Protein AF-A0A538IQJ6-F1 (afdb_monomer_lite)

Radius of gyration: 42.96 Å; chains: 1; bounding box: 82×93×105 Å

Secondary structure (DSSP, 8-state):
----------------------------------S-SSHHHHHHHHHHHHHHHHHHHHHHHHHHT--------THHHHHHHHHHIIIIIHHHT-----HHHHHHHHHHHHHTTSS-HHHHHHHHHHHHHHHHHHHHHHHHHHHHHHHHHHHHHHHHHHHHHHHHHHHHHHHHHHHHHHHHHHHHHHHHHHHHHHHHT-S-SSSSTTGGG--HHHHHHHHTT--HHHHHHHHHHHHHTT--HHHHHHHHHHH-

Structure (mmCIF, N/CA/C/O backbone):
data_AF-A0A538IQJ6-F1
#
_entry.id   AF-A0A538IQJ6-F1
#
loop_
_atom_site.group_PDB
_atom_site.id
_atom_site.type_symbol
_atom_site.label_atom_id
_atom_site.label_alt_id
_atom_site.label_comp_id
_atom_site.label_asym_id
_atom_site.label_entity_id
_atom_site.label_seq_id
_atom_site.pdbx_PDB_ins_code
_atom_site.Cartn_x
_atom_site.Cartn_y
_atom_site.Cartn_z
_atom_site.occupancy
_atom_site.B_iso_or_equiv
_atom_site.auth_seq_id
_atom_site.auth_comp_id
_atom_site.auth_asym_id
_atom_site.auth_atom_id
_atom_site.pdbx_PDB_model_num
ATOM 1 N N . MET A 1 1 ? 24.917 73.965 -16.458 1.00 48.19 1 MET A N 1
ATOM 2 C CA . MET A 1 1 ? 23.487 73.640 -16.272 1.00 48.19 1 MET A CA 1
ATOM 3 C C . MET A 1 1 ? 23.127 73.977 -14.842 1.00 48.19 1 MET A C 1
ATOM 5 O O . MET A 1 1 ? 23.865 73.592 -13.946 1.00 48.19 1 MET A O 1
ATOM 9 N N . ALA A 1 2 ? 22.101 74.807 -14.685 1.00 40.78 2 ALA A N 1
ATOM 10 C CA . ALA A 1 2 ? 21.731 75.479 -13.451 1.00 40.78 2 ALA A CA 1
ATOM 11 C C . ALA A 1 2 ? 20.868 74.611 -12.522 1.00 40.78 2 ALA A C 1
ATOM 13 O O . ALA A 1 2 ? 20.172 73.693 -12.948 1.00 40.78 2 ALA A O 1
ATOM 14 N N . GLU A 1 3 ? 20.958 74.980 -11.254 1.00 41.84 3 GLU A N 1
ATOM 15 C CA . GLU A 1 3 ? 20.241 74.555 -10.058 1.00 41.84 3 GLU A CA 1
ATOM 16 C C . GLU A 1 3 ? 18.751 74.962 -10.075 1.00 41.84 3 GLU A C 1
ATOM 18 O O . GLU A 1 3 ? 18.420 76.009 -10.626 1.00 41.84 3 GLU A O 1
ATOM 23 N N . THR A 1 4 ? 17.865 74.152 -9.469 1.00 47.03 4 THR A N 1
ATOM 24 C CA . THR A 1 4 ? 16.605 74.491 -8.735 1.00 47.03 4 THR A CA 1
ATOM 25 C C . THR A 1 4 ? 15.794 73.189 -8.541 1.00 47.03 4 THR A C 1
ATOM 27 O O . THR A 1 4 ? 15.526 72.492 -9.508 1.00 47.03 4 THR A O 1
ATOM 30 N N . SER A 1 5 ? 15.577 72.636 -7.339 1.00 48.31 5 SER A N 1
ATOM 31 C CA . SER A 1 5 ? 14.827 73.069 -6.138 1.00 48.31 5 SER A CA 1
ATOM 32 C C . SER A 1 5 ? 13.375 72.546 -6.080 1.00 48.31 5 SER A C 1
ATOM 34 O O . SER A 1 5 ? 12.731 72.357 -7.108 1.00 48.31 5 SER A O 1
ATOM 36 N N . ARG A 1 6 ? 12.878 72.410 -4.831 1.00 47.59 6 ARG A N 1
ATOM 37 C CA . ARG A 1 6 ? 11.531 72.020 -4.323 1.00 47.59 6 ARG A CA 1
ATOM 38 C C . ARG A 1 6 ? 11.405 70.531 -3.966 1.00 47.59 6 ARG A C 1
ATOM 40 O O . ARG A 1 6 ? 11.696 69.679 -4.785 1.00 47.59 6 ARG A O 1
ATOM 47 N N . GLY A 1 7 ? 10.963 70.106 -2.781 1.00 38.28 7 GLY A N 1
ATOM 48 C CA . GLY A 1 7 ? 10.364 70.729 -1.586 1.00 38.28 7 GLY A CA 1
ATOM 49 C C . GLY A 1 7 ? 9.639 69.583 -0.843 1.00 38.28 7 GLY A C 1
ATOM 50 O O . GLY A 1 7 ? 8.958 68.800 -1.488 1.00 38.28 7 GLY A O 1
ATOM 51 N N . SER A 1 8 ? 10.010 69.233 0.392 1.00 40.94 8 SER A N 1
ATOM 52 C CA . SER A 1 8 ? 9.485 69.721 1.684 1.00 40.94 8 SER A CA 1
ATOM 53 C C . SER A 1 8 ? 8.030 69.342 2.014 1.00 40.94 8 SER A C 1
ATOM 55 O O . SER A 1 8 ? 7.114 69.800 1.340 1.00 40.94 8 SER A O 1
ATOM 57 N N . ALA A 1 9 ? 7.876 68.568 3.103 1.00 43.59 9 ALA A N 1
ATOM 58 C CA . ALA A 1 9 ? 6.840 68.579 4.163 1.00 43.59 9 ALA A CA 1
ATOM 59 C C . ALA A 1 9 ? 6.653 67.129 4.664 1.00 43.59 9 ALA A C 1
ATOM 61 O O . ALA A 1 9 ? 6.268 66.261 3.895 1.00 43.59 9 ALA A O 1
ATOM 62 N N . GLY A 1 10 ? 7.072 66.744 5.875 1.00 36.59 10 GLY A N 1
ATOM 63 C CA . GLY A 1 10 ? 6.521 67.148 7.179 1.00 36.59 10 GLY A CA 1
ATOM 64 C C . GLY A 1 10 ? 5.604 66.007 7.657 1.00 36.59 10 GLY A C 1
ATOM 65 O O . GLY A 1 10 ? 4.804 65.519 6.880 1.00 36.59 10 GLY A O 1
ATOM 66 N N . GLY A 1 11 ? 5.629 65.450 8.863 1.00 34.97 11 GLY A N 1
ATOM 67 C CA . GLY A 1 11 ? 6.223 65.748 10.161 1.00 34.97 11 GLY A CA 1
ATOM 68 C C . GLY A 1 11 ? 5.352 65.033 11.220 1.00 34.97 11 GLY A C 1
ATOM 69 O O . GLY A 1 11 ? 4.263 64.570 10.888 1.00 34.97 11 GLY A O 1
ATOM 70 N N . ARG A 1 12 ? 5.787 65.059 12.492 1.00 44.47 12 ARG A N 1
ATOM 71 C CA . ARG A 1 12 ? 5.115 64.568 13.731 1.00 44.47 12 ARG A CA 1
ATOM 72 C C . ARG A 1 12 ? 5.381 63.079 14.033 1.00 44.47 12 ARG A C 1
ATOM 74 O O . ARG A 1 12 ? 5.053 62.222 13.237 1.00 44.47 12 ARG A O 1
ATOM 81 N N . GLY A 1 13 ? 5.989 62.657 15.141 1.00 35.88 13 GLY A N 1
ATOM 82 C CA . GLY A 1 13 ? 6.298 63.313 16.410 1.00 35.88 13 GLY A CA 1
ATOM 83 C C . GLY A 1 13 ? 5.328 62.865 17.503 1.00 35.88 13 GLY A C 1
ATOM 84 O O . GLY A 1 13 ? 4.225 63.389 17.572 1.00 35.88 13 GLY A O 1
ATOM 85 N N . SER A 1 14 ? 5.767 61.963 18.386 1.00 43.66 14 SER A N 1
ATOM 86 C CA . SER A 1 14 ? 5.266 61.853 19.765 1.00 43.66 14 SER A CA 1
ATOM 87 C C . SER A 1 14 ? 6.251 61.063 20.635 1.00 43.66 14 SER A C 1
ATOM 89 O O . SER A 1 14 ? 6.494 59.877 20.418 1.00 43.66 14 SER A O 1
ATOM 91 N N . LYS A 1 15 ? 6.832 61.770 21.608 1.00 43.22 15 LYS A N 1
ATOM 92 C CA . LYS A 1 15 ? 7.579 61.258 22.766 1.00 43.22 15 LYS A CA 1
ATOM 93 C C . LYS A 1 15 ? 6.608 60.838 23.880 1.00 43.22 15 LYS A C 1
ATOM 95 O O . LYS A 1 15 ? 5.489 61.329 23.888 1.00 43.22 15 LYS A O 1
ATOM 100 N N . SER A 1 16 ? 7.152 60.092 24.853 1.00 39.31 16 SER A N 1
ATOM 101 C CA . SER A 1 16 ? 6.891 60.081 26.319 1.00 39.31 16 SER A CA 1
ATOM 102 C C . SER A 1 16 ? 6.594 58.652 26.809 1.00 39.31 16 SER A C 1
ATOM 104 O O . SER A 1 16 ? 5.619 58.062 26.368 1.00 39.31 16 SER A O 1
ATOM 106 N N . SER A 1 17 ? 7.492 57.949 27.511 1.00 39.69 17 SER A N 1
ATOM 107 C CA . SER A 1 17 ? 8.024 58.117 28.885 1.00 39.69 17 SER A CA 1
ATOM 108 C C . SER A 1 17 ? 7.313 57.226 29.913 1.00 39.69 17 SER A C 1
ATOM 110 O O . SER A 1 17 ? 6.115 56.992 29.801 1.00 39.69 17 SER A O 1
ATOM 112 N N . SER A 1 18 ? 8.063 56.884 30.969 1.00 42.22 18 SER A N 1
ATOM 113 C CA . SER A 1 18 ? 7.729 56.125 32.192 1.00 42.22 18 SER A CA 1
ATOM 114 C C . SER A 1 18 ? 8.083 54.632 32.096 1.00 42.22 18 SER A C 1
ATOM 116 O O . SER A 1 18 ? 7.738 53.959 31.138 1.00 42.22 18 SER A O 1
ATOM 118 N N . GLY A 1 19 ? 8.897 54.055 32.982 1.00 33.31 19 GLY A N 1
ATOM 119 C CA . GLY A 1 19 ? 9.088 54.357 34.400 1.00 33.31 19 GLY A CA 1
ATOM 120 C C . GLY A 1 19 ? 8.461 53.208 35.183 1.00 33.31 19 GLY A C 1
ATOM 121 O O . GLY A 1 19 ? 7.245 53.140 35.293 1.00 33.31 19 GLY A O 1
ATOM 122 N N . GLY A 1 20 ? 9.270 52.265 35.668 1.00 36.62 20 GLY A N 1
ATOM 123 C CA . GLY A 1 20 ? 8.743 51.060 36.306 1.00 36.62 20 GLY A CA 1
ATOM 124 C C . GLY A 1 20 ? 9.830 50.170 36.884 1.00 36.62 20 GLY A C 1
ATOM 125 O O . GLY A 1 20 ? 10.180 49.142 36.311 1.00 36.62 20 GLY A O 1
ATOM 126 N N . SER A 1 21 ? 10.355 50.586 38.031 1.00 39.09 21 SER A N 1
ATOM 127 C CA . SER A 1 21 ? 11.113 49.757 38.960 1.00 39.09 21 SER A CA 1
ATOM 128 C C . SER A 1 21 ? 10.346 48.469 39.280 1.00 39.09 21 SER A C 1
ATOM 130 O O . SER A 1 21 ? 9.177 48.503 39.662 1.00 39.09 21 SER A O 1
ATOM 132 N N . ARG A 1 22 ? 11.003 47.309 39.160 1.00 48.59 22 ARG A N 1
ATOM 133 C CA . ARG A 1 22 ? 10.510 46.073 39.777 1.00 48.59 22 ARG A CA 1
ATOM 134 C C . ARG A 1 22 ? 11.569 45.472 40.680 1.00 48.59 22 ARG A C 1
ATOM 136 O O . ARG A 1 22 ? 12.709 45.211 40.309 1.00 48.59 22 ARG A O 1
ATOM 143 N N . THR A 1 23 ? 11.121 45.363 41.913 1.00 45.62 23 THR A N 1
ATOM 144 C CA . THR A 1 23 ? 11.778 44.985 43.141 1.00 45.62 23 THR A CA 1
ATOM 145 C C . THR A 1 23 ? 12.198 43.522 43.150 1.00 45.62 23 THR A C 1
ATOM 147 O O . THR A 1 23 ? 11.554 42.634 42.596 1.00 45.62 23 THR A O 1
ATOM 150 N N . ARG A 1 24 ? 13.306 43.299 43.857 1.00 41.59 24 ARG A N 1
ATOM 151 C CA . ARG A 1 24 ? 13.803 42.008 44.322 1.00 41.59 24 ARG A CA 1
ATOM 152 C C . ARG A 1 24 ? 12.706 41.269 45.097 1.00 41.59 24 ARG A C 1
ATOM 154 O O . ARG A 1 24 ? 12.236 41.778 46.109 1.00 41.59 24 ARG A O 1
ATOM 161 N N . ALA A 1 25 ? 12.401 40.039 44.694 1.00 43.31 25 ALA A N 1
ATOM 162 C CA . ALA A 1 25 ? 11.726 39.059 45.537 1.00 43.31 25 ALA A CA 1
ATOM 163 C C . ALA A 1 25 ? 12.606 37.808 45.622 1.00 43.31 25 ALA A C 1
ATOM 165 O O . ALA A 1 25 ? 12.786 37.052 44.671 1.00 43.31 25 ALA A O 1
ATOM 166 N N . ARG A 1 26 ? 13.221 37.663 46.791 1.00 43.59 26 ARG A N 1
ATOM 167 C CA . ARG A 1 26 ? 14.101 36.577 47.202 1.00 43.59 26 ARG A CA 1
ATOM 168 C C . ARG A 1 26 ? 13.197 35.499 47.804 1.00 43.59 26 ARG A C 1
ATOM 170 O O . ARG A 1 26 ? 12.806 35.623 48.957 1.00 43.59 26 ARG A O 1
ATOM 177 N N . SER A 1 27 ? 12.831 34.471 47.040 1.00 43.91 27 SER A N 1
ATOM 178 C CA . SER A 1 27 ? 12.080 33.327 47.572 1.00 43.91 27 SER A CA 1
ATOM 179 C C . SER A 1 27 ? 13.032 32.169 47.861 1.00 43.91 27 SER A C 1
ATOM 181 O O . SER A 1 27 ? 13.435 31.422 46.970 1.00 43.91 27 SER A O 1
ATOM 183 N N . GLN A 1 28 ? 13.395 32.045 49.135 1.00 46.59 28 GLN A N 1
ATOM 184 C CA . GLN A 1 28 ? 13.977 30.841 49.710 1.00 46.59 28 GLN A CA 1
ATOM 185 C C . GLN A 1 28 ? 12.957 29.701 49.580 1.00 46.59 28 GLN A C 1
ATOM 187 O O . GLN A 1 28 ? 11.923 29.720 50.243 1.00 46.59 28 GLN A O 1
ATOM 192 N N . SER A 1 29 ? 13.241 28.700 48.746 1.00 44.62 29 SER A N 1
ATOM 193 C CA . SER A 1 29 ? 12.554 27.410 48.814 1.00 44.62 29 SER A CA 1
ATOM 194 C C . SER A 1 29 ? 13.504 26.390 49.433 1.00 44.62 29 SER A C 1
ATOM 196 O O . SER A 1 29 ? 14.608 26.128 48.962 1.00 44.62 29 SER A O 1
ATOM 198 N N . ARG A 1 30 ? 13.075 25.900 50.594 1.00 41.28 30 ARG A N 1
ATOM 199 C CA . ARG A 1 30 ? 13.755 24.925 51.438 1.00 41.28 30 ARG A CA 1
ATOM 200 C C . ARG A 1 30 ? 13.926 23.613 50.672 1.00 41.28 30 ARG A C 1
ATOM 202 O O . ARG A 1 30 ? 12.939 22.972 50.319 1.00 41.28 30 ARG A O 1
ATOM 209 N N . ALA A 1 31 ? 15.170 23.190 50.476 1.00 39.25 31 ALA A N 1
ATOM 210 C CA . ALA A 1 31 ? 15.489 21.831 50.066 1.00 39.25 31 ALA A CA 1
ATOM 211 C C . ALA A 1 31 ? 15.151 20.874 51.221 1.00 39.25 31 ALA A C 1
ATOM 213 O O . ALA A 1 31 ? 15.836 20.849 52.242 1.00 39.25 31 ALA A O 1
ATOM 214 N N . ARG A 1 32 ? 14.076 20.097 51.066 1.00 45.16 32 ARG A N 1
ATOM 215 C CA . ARG A 1 32 ? 13.849 18.880 51.848 1.00 45.16 32 ARG A CA 1
ATOM 216 C C . ARG A 1 32 ? 14.430 17.705 51.071 1.00 45.16 32 ARG A C 1
ATOM 218 O O . ARG A 1 32 ? 13.973 17.373 49.982 1.00 45.16 32 ARG A O 1
ATOM 225 N N . SER A 1 33 ? 15.474 17.125 51.639 1.00 46.50 33 SER A N 1
ATOM 226 C CA . SER A 1 33 ? 16.055 15.847 51.261 1.00 46.50 33 SER A CA 1
ATOM 227 C C . SER A 1 33 ? 15.119 14.690 51.631 1.00 46.50 33 SER A C 1
ATOM 229 O O . SER A 1 33 ? 14.421 14.745 52.640 1.00 46.50 33 SER A O 1
ATOM 231 N N . GLY A 1 34 ? 15.169 13.615 50.838 1.00 45.97 34 GLY A N 1
ATOM 232 C CA . GLY A 1 34 ? 14.787 12.273 51.284 1.00 45.97 34 GLY A CA 1
ATOM 233 C C . GLY A 1 34 ? 13.799 11.539 50.379 1.00 45.97 34 GLY A C 1
ATOM 234 O O . GLY A 1 34 ? 12.598 11.742 50.485 1.00 45.97 34 GLY A O 1
ATOM 235 N N . GLY A 1 35 ? 14.309 10.611 49.556 1.00 49.75 35 GLY A N 1
ATOM 236 C CA . GLY A 1 35 ? 13.530 9.428 49.160 1.00 49.75 35 GLY A CA 1
ATOM 237 C C . GLY A 1 35 ? 13.209 9.229 47.676 1.00 49.75 35 GLY A C 1
ATOM 238 O O . GLY A 1 35 ? 12.050 9.035 47.342 1.00 49.75 35 GLY A O 1
ATOM 239 N N . SER A 1 36 ? 14.192 9.209 46.766 1.00 53.66 36 SER A N 1
ATOM 240 C CA . SER A 1 36 ? 13.999 8.598 45.428 1.00 53.66 36 SER A CA 1
ATOM 241 C C . SER A 1 36 ? 15.310 8.381 44.657 1.00 53.66 36 SER A C 1
ATOM 243 O O . SER A 1 36 ? 15.553 8.994 43.624 1.00 53.66 36 SER A O 1
ATOM 245 N N . SER A 1 37 ? 16.205 7.500 45.118 1.00 57.69 37 SER A N 1
ATOM 246 C CA . SER A 1 37 ? 17.482 7.296 44.398 1.00 57.69 37 SER A CA 1
ATOM 247 C C . SER A 1 37 ? 17.930 5.854 44.158 1.00 57.69 37 SER A C 1
ATOM 249 O O . SER A 1 37 ? 19.007 5.662 43.605 1.00 57.69 37 SER A O 1
ATOM 251 N N . ALA A 1 38 ? 17.106 4.837 44.429 1.00 53.03 38 ALA A N 1
ATOM 252 C CA . ALA A 1 38 ? 17.460 3.447 44.096 1.00 53.03 38 ALA A CA 1
ATOM 253 C C . ALA A 1 38 ? 16.789 2.931 42.803 1.00 53.03 38 ALA A C 1
ATOM 255 O O . ALA A 1 38 ? 17.452 2.364 41.934 1.00 53.03 38 ALA A O 1
ATOM 256 N N . SER A 1 39 ? 15.485 3.178 42.625 1.00 54.06 39 SER A N 1
ATOM 257 C CA . SER A 1 39 ? 14.703 2.642 41.493 1.00 54.06 39 SER A CA 1
ATOM 258 C C . SER A 1 39 ? 15.038 3.311 40.148 1.00 54.06 39 SER A C 1
ATOM 260 O O . SER A 1 39 ? 15.283 2.630 39.150 1.00 54.06 39 SER A O 1
ATOM 262 N N . ALA A 1 40 ? 15.174 4.643 40.131 1.00 53.78 40 ALA A N 1
ATOM 263 C CA . ALA A 1 40 ? 15.501 5.406 38.921 1.00 53.78 40 ALA A CA 1
ATOM 264 C C . ALA A 1 40 ? 16.932 5.148 38.405 1.00 53.78 40 ALA A C 1
ATOM 266 O O . ALA A 1 40 ? 17.183 5.170 37.201 1.00 53.78 40 ALA A O 1
ATOM 267 N N . ARG A 1 41 ? 17.878 4.831 39.302 1.00 54.88 41 ARG A N 1
ATOM 268 C CA . ARG A 1 41 ? 19.259 4.490 38.919 1.00 54.88 41 ARG A CA 1
ATOM 269 C C . ARG A 1 41 ? 19.346 3.100 38.276 1.00 54.88 41 ARG A C 1
ATOM 271 O O . ARG A 1 41 ? 20.116 2.904 37.336 1.00 54.88 41 ARG A O 1
ATOM 278 N N . LYS A 1 42 ? 18.501 2.151 38.705 1.00 53.31 42 LYS A N 1
ATOM 279 C CA . LYS A 1 42 ? 18.464 0.777 38.170 1.00 53.31 42 LYS A CA 1
ATOM 280 C C . LYS A 1 42 ? 17.836 0.696 36.772 1.00 53.31 42 LYS A C 1
ATOM 282 O O . LYS A 1 42 ? 18.281 -0.107 35.950 1.00 53.31 42 LYS A O 1
ATOM 287 N N . SER A 1 43 ? 16.846 1.538 36.466 1.00 55.06 43 SER A N 1
ATOM 288 C CA . SER A 1 43 ? 16.232 1.608 35.129 1.00 55.06 43 SER A CA 1
ATOM 289 C C . SER A 1 43 ? 17.125 2.323 34.105 1.00 55.06 43 SER A C 1
ATOM 291 O O . SER A 1 43 ? 17.229 1.866 32.963 1.00 55.06 43 SER A O 1
ATOM 293 N N . ALA A 1 44 ? 17.852 3.367 34.518 1.00 53.94 44 ALA A N 1
ATOM 294 C CA . ALA A 1 44 ? 18.824 4.060 33.670 1.00 53.94 44 ALA A CA 1
ATOM 295 C C . ALA A 1 44 ? 20.026 3.166 33.294 1.00 53.94 44 ALA A C 1
ATOM 297 O O . ALA A 1 44 ? 20.425 3.128 32.127 1.00 53.94 44 ALA A O 1
ATOM 298 N N . ALA A 1 45 ? 20.541 2.365 34.237 1.00 55.72 45 ALA A N 1
ATOM 299 C CA . ALA A 1 45 ? 21.647 1.434 33.984 1.00 55.72 45 ALA A CA 1
ATOM 300 C C . ALA A 1 45 ? 21.277 0.314 32.986 1.00 55.72 45 ALA A C 1
ATOM 302 O O . ALA A 1 45 ? 22.074 -0.040 32.115 1.00 55.72 45 ALA A O 1
ATOM 303 N N . ARG A 1 46 ? 20.039 -0.201 33.044 1.00 56.50 46 ARG A N 1
ATOM 304 C CA . ARG A 1 46 ? 19.543 -1.228 32.106 1.00 56.50 46 ARG A CA 1
ATOM 305 C C . ARG A 1 46 ? 19.383 -0.699 30.676 1.00 56.50 46 ARG A C 1
ATOM 307 O O . ARG A 1 46 ? 19.689 -1.417 29.725 1.00 56.50 46 ARG A O 1
ATOM 314 N N . LYS A 1 47 ? 18.969 0.562 30.517 1.00 55.56 47 LYS A N 1
ATOM 315 C CA . LYS A 1 47 ? 18.789 1.201 29.201 1.00 55.56 47 LYS A CA 1
ATOM 316 C C . LYS A 1 47 ? 20.132 1.533 28.528 1.00 55.56 47 LYS A C 1
ATOM 318 O O . LYS A 1 47 ? 20.259 1.373 27.316 1.00 55.56 47 LYS A O 1
ATOM 323 N N . GLY A 1 48 ? 21.156 1.897 29.310 1.00 55.03 48 GLY A N 1
ATOM 324 C CA . GLY A 1 48 ? 22.522 2.128 28.815 1.00 55.03 48 GLY A CA 1
ATOM 325 C C . GLY A 1 48 ? 23.243 0.854 28.344 1.00 55.03 48 GLY A C 1
ATOM 326 O O . GLY A 1 48 ? 23.911 0.869 27.309 1.00 55.03 48 GLY A O 1
ATOM 327 N N . GLY A 1 49 ? 23.056 -0.272 29.044 1.00 56.69 49 GLY A N 1
ATOM 328 C CA . GLY A 1 49 ? 23.648 -1.564 28.661 1.00 56.69 49 GLY A CA 1
ATOM 329 C C . GLY A 1 49 ? 23.100 -2.129 27.343 1.00 56.69 49 GLY A C 1
ATOM 330 O O . GLY A 1 49 ? 23.858 -2.639 26.517 1.00 56.69 49 GLY A O 1
ATOM 331 N N . GLN A 1 50 ? 21.796 -1.965 27.091 1.00 58.62 50 GLN A N 1
ATOM 332 C CA . GLN A 1 50 ? 21.148 -2.427 25.855 1.00 58.62 50 GLN A CA 1
ATOM 333 C C . GLN A 1 50 ? 21.560 -1.610 24.617 1.00 58.62 50 G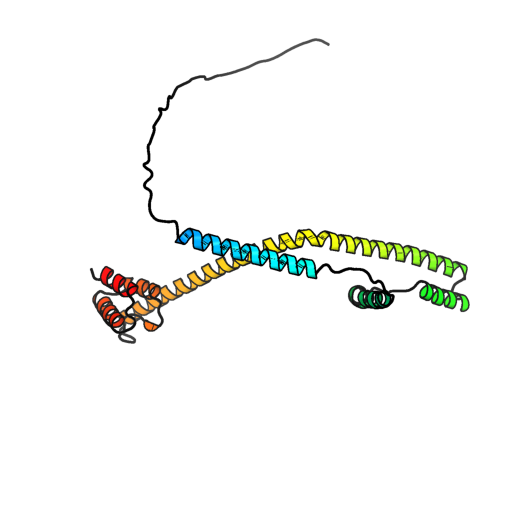LN A C 1
ATOM 335 O O . GLN A 1 50 ? 21.642 -2.160 23.516 1.00 58.62 50 GLN A O 1
ATOM 340 N N . ALA A 1 51 ? 21.870 -0.320 24.784 1.00 55.09 51 ALA A N 1
ATOM 341 C CA . ALA A 1 51 ? 22.361 0.533 23.700 1.00 55.09 51 ALA A CA 1
ATOM 342 C C . ALA A 1 51 ? 23.795 0.161 23.272 1.00 55.09 51 ALA A C 1
ATOM 344 O O . ALA A 1 51 ? 24.063 0.037 22.075 1.00 55.09 51 ALA A O 1
ATOM 345 N N . ARG A 1 52 ? 24.691 -0.120 24.233 1.00 59.22 52 ARG A N 1
ATOM 346 C CA . ARG A 1 52 ? 26.067 -0.573 23.944 1.00 59.22 52 ARG A CA 1
ATOM 347 C C . ARG A 1 52 ? 26.112 -1.957 23.284 1.00 59.22 52 ARG A C 1
ATOM 349 O O . ARG A 1 52 ? 26.870 -2.140 22.335 1.00 59.22 52 ARG A O 1
ATOM 356 N N . GLY A 1 53 ? 25.261 -2.900 23.700 1.00 61.81 53 GLY A N 1
ATOM 357 C CA . GLY A 1 53 ? 25.195 -4.236 23.083 1.00 61.81 53 GLY A CA 1
ATOM 358 C C . GLY A 1 53 ? 24.746 -4.218 21.613 1.00 61.81 53 GLY A C 1
ATOM 359 O O . GLY A 1 53 ? 25.274 -4.964 20.785 1.00 61.81 53 GLY A O 1
ATOM 360 N N . ARG A 1 54 ? 23.822 -3.314 21.255 1.00 61.50 54 ARG A N 1
ATOM 361 C CA . ARG A 1 54 ? 23.354 -3.125 19.867 1.00 61.50 54 ARG A CA 1
ATOM 362 C C . ARG A 1 54 ? 24.401 -2.459 18.970 1.00 61.50 54 ARG A C 1
ATOM 364 O O . ARG A 1 54 ? 24.516 -2.811 17.800 1.00 61.50 54 ARG A O 1
ATOM 371 N N . GLN A 1 55 ? 25.203 -1.544 19.513 1.00 60.25 55 GLN A N 1
ATOM 372 C CA . GLN A 1 55 ? 26.297 -0.911 18.767 1.00 60.25 55 GLN A CA 1
ATOM 373 C C . GLN A 1 55 ? 27.461 -1.883 18.512 1.00 60.25 55 GLN A C 1
ATOM 375 O O . GLN A 1 55 ? 28.009 -1.906 17.412 1.00 60.25 55 GLN A O 1
ATOM 380 N N . GLN A 1 56 ? 27.785 -2.752 19.474 1.00 65.25 56 GLN A N 1
ATOM 381 C CA . GLN A 1 56 ? 28.848 -3.755 19.318 1.00 65.25 56 GLN A CA 1
ATOM 382 C C . GLN A 1 56 ? 28.478 -4.873 18.326 1.00 65.25 56 GLN A C 1
ATOM 384 O O . GLN A 1 56 ? 29.326 -5.325 17.556 1.00 65.25 56 GLN A O 1
ATOM 389 N N . THR A 1 57 ? 27.208 -5.290 18.284 1.00 62.00 57 THR A N 1
ATOM 390 C CA . THR A 1 57 ? 26.714 -6.265 17.290 1.00 62.00 57 THR A CA 1
ATOM 391 C C . THR A 1 57 ? 26.648 -5.678 15.878 1.00 62.00 57 THR A C 1
ATOM 393 O O . THR A 1 57 ? 26.974 -6.377 14.919 1.00 62.00 57 THR A O 1
ATOM 396 N N . ALA A 1 58 ? 26.324 -4.388 15.738 1.00 58.91 58 ALA A N 1
ATOM 397 C CA . ALA A 1 58 ? 26.378 -3.690 14.453 1.00 58.91 58 ALA A CA 1
ATOM 398 C C . ALA A 1 58 ? 27.821 -3.533 13.931 1.00 58.91 58 ALA A C 1
ATOM 400 O O . ALA A 1 58 ? 28.074 -3.781 12.755 1.00 58.91 58 ALA A O 1
ATOM 401 N N . GLN A 1 59 ? 28.784 -3.211 14.803 1.00 63.31 59 GLN A N 1
ATOM 402 C CA . GLN A 1 59 ? 30.199 -3.095 14.424 1.00 63.31 59 GLN A CA 1
ATOM 403 C C . GLN A 1 59 ? 30.844 -4.448 14.088 1.00 63.31 59 GLN A C 1
ATOM 405 O O . GLN A 1 59 ? 31.637 -4.519 13.151 1.00 63.31 59 GLN A O 1
ATOM 410 N N . LYS A 1 60 ? 30.478 -5.540 14.779 1.00 57.81 60 LYS A N 1
ATOM 411 C CA . LYS A 1 60 ? 30.925 -6.896 14.401 1.00 57.81 60 LYS A CA 1
ATOM 412 C C . LYS A 1 60 ? 30.374 -7.334 13.040 1.00 57.81 60 LYS A C 1
ATOM 414 O O . LYS A 1 60 ? 31.116 -7.922 12.262 1.00 57.81 60 LYS A O 1
ATOM 419 N N . ARG A 1 61 ? 29.117 -6.999 12.724 1.00 57.12 61 ARG A N 1
ATOM 420 C CA . ARG A 1 61 ? 28.516 -7.279 11.407 1.00 57.12 61 ARG A CA 1
ATOM 421 C C . ARG A 1 61 ? 29.114 -6.423 10.289 1.00 57.12 61 ARG A C 1
ATOM 423 O O . ARG A 1 61 ? 29.333 -6.938 9.202 1.00 57.12 61 ARG A O 1
ATOM 430 N N . ALA A 1 62 ? 29.444 -5.162 10.567 1.00 54.12 62 ALA A N 1
ATOM 431 C CA . ALA A 1 62 ? 30.142 -4.302 9.613 1.00 54.12 62 ALA A CA 1
ATOM 432 C C . ALA A 1 62 ? 31.570 -4.801 9.332 1.00 54.12 62 ALA A C 1
ATOM 434 O O . ALA A 1 62 ? 31.975 -4.843 8.180 1.00 54.12 62 ALA A O 1
ATOM 435 N N . ARG A 1 63 ? 32.298 -5.271 10.355 1.00 55.53 63 ARG A N 1
ATOM 436 C CA . ARG A 1 63 ? 33.641 -5.856 10.184 1.00 55.53 63 ARG A CA 1
ATOM 437 C C . ARG A 1 63 ? 33.636 -7.208 9.462 1.00 55.53 63 ARG A C 1
ATOM 439 O O . ARG A 1 63 ? 34.595 -7.511 8.770 1.00 55.53 63 ARG A O 1
ATOM 446 N N . GLN A 1 64 ? 32.564 -7.996 9.572 1.00 52.62 64 GLN A N 1
ATOM 447 C CA . GLN A 1 64 ? 32.381 -9.211 8.759 1.00 52.62 64 GLN A CA 1
ATOM 448 C C . GLN A 1 64 ? 32.009 -8.915 7.299 1.00 52.62 64 GLN A C 1
ATOM 450 O O . GLN A 1 64 ? 32.262 -9.747 6.438 1.00 52.62 64 GLN A O 1
ATOM 455 N N . ALA A 1 65 ? 31.460 -7.734 7.006 1.00 48.94 65 ALA A N 1
ATOM 456 C CA . ALA A 1 65 ? 31.169 -7.286 5.645 1.00 48.94 65 ALA A CA 1
ATOM 457 C C . ALA A 1 65 ? 32.377 -6.626 4.950 1.00 48.94 65 ALA A C 1
ATOM 459 O O . ALA A 1 65 ? 32.241 -6.111 3.845 1.00 48.94 65 ALA A O 1
ATOM 460 N N . THR A 1 66 ? 33.553 -6.594 5.588 1.00 51.69 66 THR A N 1
ATOM 461 C CA . THR A 1 66 ? 34.773 -5.987 5.032 1.00 51.69 66 THR A CA 1
ATOM 462 C C . THR A 1 66 ? 35.961 -6.938 5.202 1.00 51.69 66 THR A C 1
ATOM 464 O O . THR A 1 66 ? 36.849 -6.727 6.021 1.00 51.69 66 THR A O 1
ATOM 467 N N . ALA A 1 67 ? 35.951 -8.020 4.425 1.00 41.06 67 ALA A N 1
ATOM 468 C CA . ALA A 1 67 ? 37.117 -8.854 4.131 1.00 41.06 67 ALA A CA 1
ATOM 469 C C . ALA A 1 67 ? 37.272 -8.939 2.597 1.00 41.06 67 ALA A C 1
ATOM 471 O O . ALA A 1 67 ? 36.284 -8.762 1.883 1.00 41.06 67 ALA A O 1
ATOM 472 N N . PRO A 1 68 ? 38.504 -9.068 2.082 1.00 42.69 68 PRO A N 1
ATOM 473 C CA . PRO A 1 68 ? 39.011 -8.179 1.044 1.00 42.69 68 PRO A CA 1
ATOM 474 C C . PRO A 1 68 ? 38.583 -8.567 -0.371 1.00 42.69 68 PRO A C 1
ATOM 476 O O . PRO A 1 68 ? 38.665 -9.719 -0.787 1.00 42.69 68 PRO A O 1
ATOM 479 N N . ALA A 1 69 ? 38.234 -7.541 -1.144 1.00 47.00 69 ALA A N 1
ATOM 480 C CA . ALA A 1 69 ? 38.299 -7.558 -2.593 1.00 47.00 69 ALA A CA 1
ATOM 481 C C . ALA A 1 69 ? 39.770 -7.675 -3.029 1.00 47.00 69 ALA A C 1
ATOM 483 O O . ALA A 1 69 ? 40.457 -6.663 -3.104 1.00 47.00 69 ALA A O 1
ATOM 484 N N . ALA A 1 70 ? 40.266 -8.892 -3.270 1.00 46.59 70 ALA A N 1
ATOM 485 C CA . ALA A 1 70 ? 41.497 -9.126 -4.033 1.00 46.59 70 ALA A CA 1
ATOM 486 C C . ALA A 1 70 ? 41.694 -10.616 -4.362 1.00 46.59 70 ALA A C 1
ATOM 488 O O . ALA A 1 70 ? 42.492 -11.298 -3.728 1.00 46.59 70 ALA A O 1
ATOM 489 N N . GLN A 1 71 ? 41.007 -11.109 -5.395 1.00 38.69 71 GLN A N 1
ATOM 490 C CA . GLN A 1 71 ? 41.583 -12.111 -6.301 1.00 38.69 71 GLN A CA 1
ATOM 491 C C . GLN A 1 71 ? 40.793 -12.126 -7.618 1.00 38.69 71 GLN A C 1
ATOM 493 O O . GLN A 1 71 ? 39.870 -12.909 -7.818 1.00 38.69 71 GLN A O 1
ATOM 498 N N . PHE A 1 72 ? 41.148 -11.211 -8.526 1.00 42.56 72 PHE A N 1
ATOM 499 C CA . PHE A 1 72 ? 40.715 -11.252 -9.926 1.00 42.56 72 PHE A CA 1
ATOM 500 C C . PHE A 1 72 ? 41.466 -12.390 -10.632 1.00 42.56 72 PHE A C 1
ATOM 502 O O . PHE A 1 72 ? 42.497 -12.193 -11.266 1.00 42.56 72 PHE A O 1
ATOM 509 N N . SER A 1 73 ? 40.972 -13.609 -10.438 1.00 45.47 73 SER A N 1
ATOM 510 C CA . SER A 1 73 ? 41.393 -14.806 -11.162 1.00 45.47 73 SER A CA 1
ATOM 511 C C . SER A 1 73 ? 40.404 -15.039 -12.300 1.00 45.47 73 SER A C 1
ATOM 513 O O . SER A 1 73 ? 39.200 -14.957 -12.073 1.00 45.47 73 SER A O 1
ATOM 515 N N . GLY A 1 74 ? 40.892 -15.317 -13.514 1.00 47.84 74 GLY A N 1
ATOM 516 C CA . GLY A 1 74 ? 40.163 -15.298 -14.798 1.00 47.84 74 GLY A CA 1
ATOM 517 C C . GLY A 1 74 ? 38.855 -16.102 -14.923 1.00 47.84 74 GLY A C 1
ATOM 518 O O . GLY A 1 74 ? 38.219 -16.049 -15.970 1.00 47.84 74 GLY A O 1
ATOM 519 N N . LYS A 1 75 ? 38.398 -16.780 -13.866 1.00 48.50 75 LYS A N 1
ATOM 520 C CA . LYS A 1 75 ? 37.026 -17.297 -13.719 1.00 48.50 75 LYS A CA 1
ATOM 521 C C . LYS A 1 75 ? 35.992 -16.170 -13.599 1.00 48.50 75 LYS A C 1
ATOM 523 O O . LYS A 1 75 ? 34.883 -16.301 -14.105 1.00 48.50 75 LYS A O 1
ATOM 528 N N . THR A 1 76 ? 36.386 -15.024 -13.045 1.00 55.22 76 THR A N 1
ATOM 529 C CA . THR A 1 76 ? 35.493 -13.878 -12.848 1.00 55.22 76 THR A CA 1
ATOM 530 C C . THR A 1 76 ? 35.125 -13.165 -14.137 1.00 55.22 76 THR A C 1
ATOM 532 O O . THR A 1 76 ? 34.064 -12.573 -14.179 1.00 55.22 76 THR A O 1
ATOM 535 N N . VAL A 1 77 ? 35.932 -13.209 -15.204 1.00 56.88 77 VAL A N 1
ATOM 536 C CA . VAL A 1 77 ? 35.565 -12.570 -16.486 1.00 56.88 77 VAL A CA 1
ATOM 537 C C . VAL A 1 77 ? 34.476 -13.372 -17.196 1.00 56.88 77 VAL A C 1
ATOM 539 O O . VAL A 1 77 ? 33.567 -12.785 -17.777 1.00 56.88 77 VAL A O 1
ATOM 542 N N . ALA A 1 78 ? 34.529 -14.704 -17.111 1.00 62.62 78 ALA A N 1
ATOM 543 C CA . ALA A 1 78 ? 33.482 -15.581 -17.629 1.00 62.62 78 ALA A CA 1
ATOM 544 C C . ALA A 1 78 ? 32.196 -15.471 -16.793 1.00 62.62 78 ALA A C 1
ATOM 546 O O . ALA A 1 78 ? 31.123 -15.281 -17.358 1.00 62.62 78 ALA A O 1
ATOM 547 N N . GLU A 1 79 ? 32.310 -15.476 -15.462 1.00 64.25 79 GLU A N 1
ATOM 548 C CA . GLU A 1 79 ? 31.172 -15.270 -14.554 1.00 64.25 79 GLU A CA 1
ATOM 549 C C . GLU A 1 79 ? 30.598 -13.846 -14.646 1.00 64.25 79 GLU A C 1
ATOM 551 O O . GLU A 1 79 ? 29.387 -13.671 -14.579 1.00 64.25 79 GLU A O 1
ATOM 556 N N . LEU A 1 80 ? 31.432 -12.823 -14.867 1.00 55.81 80 LEU A N 1
ATOM 557 C CA . LEU A 1 80 ? 31.013 -11.439 -15.122 1.00 55.81 80 LEU A CA 1
ATOM 558 C C . LEU A 1 80 ? 30.329 -11.326 -16.483 1.00 55.81 80 LEU A C 1
ATOM 560 O O . LEU A 1 80 ? 29.297 -10.673 -16.586 1.00 55.81 80 LEU A O 1
ATOM 564 N N . ARG A 1 81 ? 30.852 -11.993 -17.520 1.00 63.56 81 ARG A N 1
ATOM 565 C CA . ARG A 1 81 ? 30.196 -12.089 -18.830 1.00 63.56 81 ARG A CA 1
ATOM 566 C C . ARG A 1 81 ? 28.830 -12.756 -18.703 1.00 63.56 81 ARG A C 1
ATOM 568 O O . ARG A 1 81 ? 27.876 -12.269 -19.297 1.00 63.56 81 ARG A O 1
ATOM 575 N N . GLU A 1 82 ? 28.719 -13.818 -17.913 1.00 64.31 82 GLU A N 1
ATOM 576 C CA . GLU A 1 82 ? 27.461 -14.528 -17.676 1.00 64.31 82 GLU A CA 1
ATOM 577 C C . GLU A 1 82 ? 26.488 -13.717 -16.804 1.00 64.31 82 GLU A C 1
ATOM 579 O O . GLU A 1 82 ? 25.296 -13.652 -17.104 1.00 64.31 82 GLU A O 1
ATOM 584 N N . ALA A 1 83 ? 26.983 -13.001 -15.794 1.00 54.56 83 ALA A N 1
ATOM 585 C CA . ALA A 1 83 ? 26.190 -12.103 -14.957 1.00 54.56 83 ALA A CA 1
ATOM 586 C C . ALA A 1 83 ? 25.687 -10.873 -15.731 1.00 54.56 83 ALA A C 1
ATOM 588 O O . ALA A 1 83 ? 24.538 -10.468 -15.556 1.00 54.56 83 ALA A O 1
ATOM 589 N N . ILE A 1 84 ? 26.500 -10.309 -16.630 1.00 61.03 84 ILE A N 1
ATOM 590 C CA . ILE A 1 84 ? 26.090 -9.217 -17.522 1.00 61.03 84 ILE A CA 1
ATOM 591 C C . ILE A 1 84 ? 25.100 -9.741 -18.571 1.00 61.03 84 ILE A C 1
ATOM 593 O O . ILE A 1 84 ? 24.051 -9.128 -18.779 1.00 61.03 84 ILE A O 1
ATOM 597 N N . ALA A 1 85 ? 25.371 -10.905 -19.174 1.00 61.16 85 ALA A N 1
ATO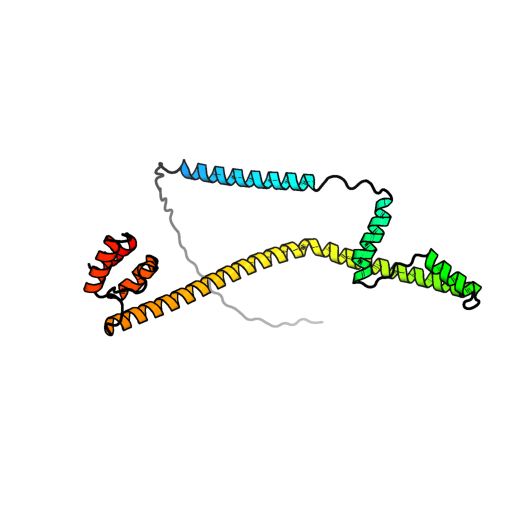M 598 C CA . ALA A 1 85 ? 24.471 -11.544 -20.134 1.00 61.16 85 ALA A CA 1
ATOM 599 C C . ALA A 1 85 ? 23.085 -11.844 -19.525 1.00 61.16 85 ALA A C 1
ATOM 601 O O . ALA A 1 85 ? 22.046 -11.618 -20.146 1.00 61.16 85 ALA A O 1
ATOM 602 N N . LYS A 1 86 ? 23.054 -12.314 -18.277 1.00 59.00 86 LYS A N 1
ATOM 603 C CA . LYS A 1 86 ? 21.819 -12.712 -17.593 1.00 59.00 86 LYS A CA 1
ATOM 604 C C . LYS A 1 86 ? 21.089 -11.545 -16.920 1.00 59.00 86 LYS A C 1
ATOM 606 O O . LYS A 1 86 ? 19.864 -11.559 -16.864 1.00 59.00 86 LYS A O 1
ATOM 611 N N . GLY A 1 87 ? 21.820 -10.554 -16.405 1.00 52.16 87 GLY A N 1
ATOM 612 C CA . GLY A 1 87 ? 21.264 -9.452 -15.611 1.00 52.16 87 GLY A CA 1
ATOM 613 C C . GLY A 1 87 ? 20.989 -8.160 -16.382 1.00 52.16 87 GLY A C 1
ATOM 614 O O . GLY A 1 87 ? 20.099 -7.411 -15.993 1.00 52.16 87 GLY A O 1
ATOM 615 N N . ILE A 1 88 ? 21.729 -7.894 -17.462 1.00 53.81 88 ILE A N 1
ATOM 616 C CA . ILE A 1 88 ? 21.654 -6.629 -18.213 1.00 53.81 88 ILE A CA 1
ATOM 617 C C . ILE A 1 88 ? 21.214 -6.883 -19.659 1.00 53.81 88 ILE A C 1
ATOM 619 O O . ILE A 1 88 ? 20.381 -6.157 -20.186 1.00 53.81 88 ILE A O 1
ATOM 623 N N . VAL A 1 89 ? 21.716 -7.940 -20.298 1.00 54.41 89 VAL A N 1
ATOM 624 C CA . VAL A 1 89 ? 21.524 -8.173 -21.738 1.00 54.41 89 VAL A CA 1
ATOM 625 C C . VAL A 1 89 ? 20.142 -8.752 -22.062 1.00 54.41 89 VAL A C 1
ATOM 627 O O . VAL A 1 89 ? 19.459 -8.225 -22.937 1.00 54.41 89 VAL A O 1
ATOM 630 N N . ALA A 1 90 ? 19.685 -9.772 -21.328 1.00 54.62 90 ALA A N 1
ATOM 631 C CA . ALA A 1 90 ? 18.387 -10.412 -21.574 1.00 54.62 90 ALA A CA 1
ATOM 632 C C . ALA A 1 90 ? 17.149 -9.518 -21.307 1.00 54.62 90 ALA A C 1
ATOM 634 O O . ALA A 1 90 ? 16.217 -9.567 -22.105 1.00 54.62 90 ALA A O 1
ATOM 635 N N . PRO A 1 91 ? 17.098 -8.674 -20.253 1.00 53.34 91 PRO A N 1
ATOM 636 C CA . PRO A 1 91 ? 15.946 -7.796 -20.014 1.00 53.34 91 PRO A CA 1
ATOM 637 C C . PRO A 1 91 ? 15.913 -6.558 -20.922 1.00 53.34 91 PRO A C 1
ATOM 639 O O . PRO A 1 91 ? 14.843 -6.004 -21.157 1.00 53.34 91 PRO A O 1
ATOM 642 N N . LEU A 1 92 ? 17.078 -6.107 -21.408 1.00 54.81 92 LEU A N 1
ATOM 643 C CA . LEU A 1 92 ? 17.221 -4.895 -22.226 1.00 54.81 92 LEU A CA 1
ATOM 644 C C . LEU A 1 92 ? 17.379 -5.190 -23.728 1.00 54.81 92 LEU A C 1
ATOM 646 O O . LEU A 1 92 ? 17.612 -4.263 -24.498 1.00 54.81 92 LEU A O 1
ATOM 650 N N . ASN A 1 93 ? 17.262 -6.457 -24.152 1.00 57.34 93 ASN A N 1
ATOM 651 C CA . ASN A 1 93 ? 17.508 -6.906 -25.531 1.00 57.34 93 ASN A CA 1
ATOM 652 C C . ASN A 1 93 ? 18.854 -6.416 -26.106 1.00 57.34 93 ASN A C 1
ATOM 654 O O . ASN A 1 93 ? 18.960 -6.111 -27.295 1.00 57.34 93 ASN A O 1
ATOM 658 N N . LEU A 1 94 ? 19.890 -6.308 -25.271 1.00 63.31 94 LEU A N 1
ATOM 659 C CA . LEU A 1 94 ? 21.225 -5.944 -25.747 1.00 63.31 94 LEU A CA 1
ATOM 660 C C . LEU A 1 94 ? 21.855 -7.163 -26.432 1.00 63.31 94 LEU A C 1
ATOM 662 O O . LEU A 1 94 ? 21.545 -8.303 -26.103 1.00 63.31 94 LEU A O 1
ATOM 666 N N . VAL A 1 95 ? 22.762 -6.943 -27.380 1.00 72.12 95 VAL A N 1
ATOM 667 C CA . VAL A 1 95 ? 23.509 -8.020 -28.043 1.00 72.12 95 VAL A CA 1
ATOM 668 C C . VAL A 1 95 ? 24.994 -7.722 -27.895 1.00 72.12 95 VAL A C 1
ATOM 670 O O . VAL A 1 95 ? 25.460 -6.658 -28.296 1.00 72.12 95 VAL A O 1
ATOM 673 N N . MET A 1 96 ? 25.748 -8.655 -27.309 1.00 71.75 96 MET A N 1
ATOM 674 C CA . MET A 1 96 ? 27.202 -8.530 -27.200 1.00 71.75 96 MET A CA 1
ATOM 675 C C . MET A 1 96 ? 27.877 -9.153 -28.415 1.00 71.75 96 MET A C 1
ATOM 677 O O . MET A 1 96 ? 28.021 -10.372 -28.499 1.00 71.7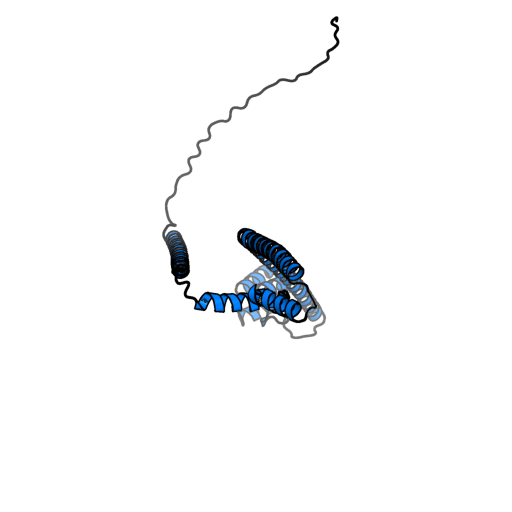5 96 MET A O 1
ATOM 681 N N . LEU A 1 97 ? 28.316 -8.302 -29.339 1.00 81.75 97 LEU A N 1
ATOM 682 C CA . LEU A 1 97 ? 29.150 -8.695 -30.468 1.00 81.75 97 LEU A CA 1
ATOM 683 C C . LEU A 1 97 ? 30.605 -8.327 -30.177 1.00 81.75 97 LEU A C 1
ATOM 685 O O . LEU A 1 97 ? 30.919 -7.175 -29.877 1.00 81.75 97 LEU A O 1
ATOM 689 N N . THR A 1 98 ? 31.500 -9.311 -30.252 1.00 85.19 98 THR A N 1
ATOM 690 C CA . THR A 1 98 ? 32.936 -9.042 -30.171 1.00 85.19 98 THR A CA 1
ATOM 691 C C . THR A 1 98 ? 33.434 -8.492 -31.500 1.00 85.19 98 THR A C 1
ATOM 693 O O . THR A 1 98 ? 32.878 -8.780 -32.562 1.00 85.19 98 THR A O 1
ATOM 696 N N . ARG A 1 99 ? 34.523 -7.723 -31.438 1.00 84.62 99 ARG A N 1
ATOM 697 C CA . ARG A 1 99 ? 35.210 -7.208 -32.624 1.00 84.62 99 ARG A CA 1
ATOM 698 C C . ARG A 1 99 ? 35.541 -8.321 -33.614 1.00 84.62 99 ARG A C 1
ATOM 700 O O . ARG A 1 99 ? 35.209 -8.187 -34.784 1.00 84.62 99 ARG A O 1
ATOM 707 N N . ASP A 1 100 ? 36.075 -9.432 -33.122 1.00 88.31 100 ASP A N 1
ATOM 708 C CA . ASP A 1 100 ? 36.473 -10.562 -33.964 1.00 88.31 100 ASP A CA 1
ATOM 709 C C . ASP A 1 100 ? 35.287 -11.162 -34.735 1.00 88.31 100 ASP A C 1
ATOM 711 O O . ASP A 1 100 ? 35.425 -11.488 -35.906 1.00 88.31 100 ASP A O 1
ATOM 715 N N . ARG A 1 101 ? 34.092 -11.234 -34.124 1.00 88.56 101 ARG A N 1
ATOM 716 C CA . ARG A 1 101 ? 32.883 -11.752 -34.793 1.00 88.56 101 ARG A CA 1
ATOM 717 C C . ARG A 1 101 ? 32.333 -10.801 -35.846 1.00 88.56 101 ARG A C 1
ATOM 719 O O . ARG A 1 101 ? 31.805 -11.250 -36.855 1.00 88.56 101 ARG A O 1
ATOM 726 N N . ILE A 1 102 ? 32.455 -9.496 -35.619 1.00 90.56 102 ILE A N 1
ATOM 727 C CA . ILE A 1 102 ? 32.098 -8.485 -36.621 1.00 90.56 102 ILE A CA 1
ATOM 728 C C . ILE A 1 102 ? 33.048 -8.583 -37.816 1.00 90.56 102 ILE A C 1
ATOM 730 O O . ILE A 1 102 ? 32.593 -8.567 -38.955 1.00 90.56 102 ILE A O 1
ATOM 734 N N . GLN A 1 103 ? 34.351 -8.705 -37.554 1.00 91.31 103 GLN A N 1
ATOM 735 C CA . GLN A 1 103 ? 35.366 -8.809 -38.601 1.00 91.31 103 GLN A CA 1
ATOM 736 C C . GLN A 1 103 ? 35.197 -10.088 -39.418 1.00 91.31 103 GLN A C 1
ATOM 738 O O . GLN A 1 103 ? 35.141 -10.001 -40.634 1.00 91.31 103 GLN A O 1
ATOM 743 N N . GLU A 1 104 ? 34.977 -11.229 -38.764 1.00 93.06 104 GLU A N 1
ATOM 744 C CA . GLU A 1 104 ? 34.712 -12.508 -39.430 1.00 93.06 104 GLU A CA 1
ATOM 745 C C . GLU A 1 104 ? 33.556 -12.401 -40.434 1.00 93.06 104 GLU A C 1
ATOM 747 O O . GLU A 1 104 ? 33.713 -12.777 -41.587 1.00 93.06 104 GLU A O 1
ATOM 752 N N . VAL A 1 105 ? 32.417 -11.819 -40.041 1.00 95.25 105 VAL A N 1
ATOM 753 C CA . VAL A 1 105 ? 31.249 -11.677 -40.932 1.00 95.25 105 VAL A CA 1
ATOM 754 C C . VAL A 1 105 ? 31.513 -10.711 -42.090 1.00 95.25 105 VAL A C 1
ATOM 756 O O . VAL A 1 105 ? 31.036 -10.943 -43.206 1.00 95.25 105 VAL A O 1
ATOM 759 N N . LEU A 1 106 ? 32.242 -9.622 -41.836 1.00 94.88 106 LEU A N 1
ATOM 760 C CA . LEU A 1 106 ? 32.602 -8.650 -42.867 1.00 94.88 106 LEU A CA 1
ATOM 761 C C . LEU A 1 106 ? 33.598 -9.247 -43.867 1.00 94.88 106 LEU A C 1
ATOM 763 O O . LEU A 1 106 ? 33.379 -9.123 -45.070 1.00 94.88 106 LEU A O 1
ATOM 767 N N . ASP A 1 107 ? 34.611 -9.971 -43.398 1.00 95.00 107 ASP A N 1
ATOM 768 C CA . ASP A 1 107 ? 35.590 -10.667 -44.241 1.00 95.00 107 ASP A CA 1
ATOM 769 C C . ASP A 1 107 ? 34.907 -11.734 -45.114 1.00 95.00 107 ASP A C 1
ATOM 771 O O . ASP A 1 107 ? 35.182 -11.855 -46.309 1.00 95.00 107 ASP A O 1
ATOM 775 N N . ASP A 1 108 ? 33.924 -12.441 -44.556 1.00 96.25 108 ASP A N 1
ATOM 776 C CA . ASP A 1 108 ? 33.096 -13.419 -45.267 1.00 96.25 108 ASP A CA 1
ATOM 777 C C . ASP A 1 108 ? 32.219 -12.754 -46.353 1.00 96.25 108 ASP A C 1
ATOM 779 O O . ASP A 1 108 ? 31.930 -13.329 -47.408 1.00 96.25 108 ASP A O 1
ATOM 783 N N . ALA A 1 109 ? 31.777 -11.513 -46.125 1.00 93.62 109 ALA A N 1
ATOM 784 C CA . ALA A 1 109 ? 31.049 -10.716 -47.113 1.00 93.62 109 ALA A CA 1
ATOM 785 C C . ALA A 1 109 ? 31.960 -10.200 -48.241 1.00 93.62 109 ALA A C 1
ATOM 787 O O . ALA A 1 109 ? 31.527 -10.184 -49.400 1.00 93.62 109 ALA A O 1
ATOM 788 N N . VAL A 1 110 ? 33.209 -9.853 -47.917 1.00 96.25 110 VAL A N 1
ATOM 789 C CA . VAL A 1 110 ? 34.247 -9.471 -48.888 1.00 96.25 110 VAL A CA 1
ATOM 790 C C . VAL A 1 110 ? 34.651 -10.662 -49.750 1.00 96.25 110 VAL A C 1
ATOM 792 O O . VAL A 1 110 ? 34.674 -10.554 -50.974 1.00 96.25 110 VAL A O 1
ATOM 795 N N . SER A 1 111 ? 34.871 -11.830 -49.141 1.00 95.56 111 SER A N 1
ATOM 796 C CA . SER A 1 111 ? 35.200 -13.071 -49.856 1.00 95.56 111 SER A CA 1
ATOM 797 C C . SER A 1 111 ? 34.110 -13.475 -50.856 1.00 95.56 111 SER A C 1
ATOM 799 O O . SER A 1 111 ? 34.405 -13.906 -51.970 1.00 95.56 111 SER A O 1
ATOM 801 N N . ARG A 1 112 ? 32.836 -13.258 -50.503 1.00 95.44 112 ARG A N 1
ATOM 802 C CA . ARG A 1 112 ? 31.687 -13.479 -51.398 1.00 95.44 112 ARG A CA 1
ATOM 803 C C . ARG A 1 112 ? 31.480 -12.377 -52.445 1.00 95.44 112 ARG A C 1
ATOM 805 O O . ARG A 1 112 ? 30.511 -12.456 -53.199 1.00 95.44 112 ARG A O 1
ATOM 812 N N . GLY A 1 113 ? 32.320 -11.341 -52.464 1.00 94.75 113 GLY A N 1
ATOM 813 C CA . GLY A 1 113 ? 32.224 -10.209 -53.388 1.00 94.75 113 GLY A CA 1
ATOM 814 C C . GLY A 1 113 ? 30.979 -9.337 -53.194 1.00 94.75 113 GLY A C 1
ATOM 815 O O . GLY A 1 113 ? 30.591 -8.619 -54.110 1.00 94.75 113 GLY A O 1
ATOM 816 N N . ARG A 1 114 ? 30.313 -9.414 -52.032 1.00 95.19 114 ARG A N 1
ATOM 817 C CA . ARG A 1 114 ? 29.102 -8.620 -51.733 1.00 95.19 114 ARG A CA 1
ATOM 818 C C . ARG A 1 114 ? 29.421 -7.242 -51.156 1.00 95.19 114 ARG A C 1
ATOM 820 O O . ARG A 1 114 ? 28.555 -6.375 -51.159 1.00 95.19 114 ARG A O 1
ATOM 827 N N . VAL A 1 115 ? 30.630 -7.074 -50.630 1.00 95.25 115 VAL A N 1
ATOM 828 C CA . VAL A 1 115 ? 31.162 -5.837 -50.046 1.00 95.25 115 VAL A CA 1
ATOM 829 C C . VAL A 1 115 ? 32.619 -5.724 -50.494 1.00 95.25 115 VAL A C 1
ATOM 831 O O . VAL A 1 115 ? 33.289 -6.747 -50.636 1.00 95.25 115 VAL A O 1
ATOM 834 N N . THR A 1 116 ? 33.123 -4.518 -50.752 1.00 95.88 116 THR A N 1
ATOM 835 C CA . THR A 1 116 ? 34.552 -4.340 -51.054 1.00 95.88 116 THR A CA 1
ATOM 836 C C . THR A 1 116 ? 35.384 -4.376 -49.768 1.00 95.88 116 THR A C 1
ATOM 838 O O . THR A 1 116 ? 34.868 -4.142 -48.675 1.00 95.88 116 THR A O 1
ATOM 841 N N . ALA A 1 117 ? 36.678 -4.688 -49.871 1.00 92.69 117 ALA A N 1
ATOM 842 C CA . ALA A 1 117 ? 37.557 -4.715 -48.699 1.00 92.69 117 ALA A CA 1
ATOM 843 C C . ALA A 1 117 ? 37.616 -3.348 -47.990 1.00 92.69 117 ALA A C 1
ATOM 845 O O . ALA A 1 117 ? 37.618 -3.296 -46.760 1.00 92.69 117 ALA A O 1
ATOM 846 N N . ASP A 1 118 ? 37.596 -2.260 -48.760 1.00 96.25 118 ASP A N 1
ATOM 847 C CA . ASP A 1 118 ? 37.623 -0.895 -48.235 1.00 96.25 118 ASP A CA 1
ATOM 848 C C . ASP A 1 118 ? 36.297 -0.543 -47.537 1.00 96.25 118 ASP A C 1
ATOM 850 O O . ASP A 1 118 ? 36.305 -0.101 -46.385 1.00 96.25 118 ASP A O 1
ATOM 854 N N . ASP A 1 119 ? 35.150 -0.868 -48.152 1.00 95.75 119 ASP A N 1
ATOM 855 C CA . ASP A 1 119 ? 33.828 -0.652 -47.541 1.00 95.75 119 ASP A CA 1
ATOM 856 C C . ASP A 1 119 ? 33.676 -1.429 -46.224 1.00 95.75 119 ASP A C 1
ATOM 858 O O . ASP A 1 119 ? 33.117 -0.929 -45.245 1.00 95.75 119 ASP A O 1
ATOM 862 N N . ALA A 1 120 ? 34.191 -2.660 -46.166 1.00 94.44 120 ALA A N 1
ATOM 863 C CA . ALA A 1 120 ? 34.158 -3.478 -44.958 1.00 94.44 120 ALA A CA 1
ATOM 864 C C . ALA A 1 120 ? 34.979 -2.855 -43.817 1.00 94.44 120 ALA A C 1
ATOM 866 O O . ALA A 1 120 ? 34.537 -2.853 -42.661 1.00 94.44 120 ALA A O 1
ATOM 867 N N . GLN A 1 121 ? 36.148 -2.285 -44.125 1.00 92.75 121 GLN A N 1
ATOM 868 C CA . GLN A 1 121 ? 36.974 -1.587 -43.140 1.00 92.75 121 GLN A CA 1
ATOM 869 C C . GLN A 1 121 ? 36.281 -0.331 -42.604 1.00 92.75 121 GLN A C 1
ATOM 871 O O . GLN A 1 121 ? 36.294 -0.098 -41.388 1.00 92.75 121 GLN A O 1
ATOM 876 N N . ASP A 1 122 ? 35.634 0.441 -43.474 1.00 96.38 122 ASP A N 1
ATOM 877 C CA . ASP A 1 122 ? 34.907 1.648 -43.080 1.00 96.38 122 ASP A CA 1
ATOM 878 C C . ASP A 1 122 ? 33.659 1.325 -42.251 1.00 96.38 122 ASP A C 1
ATOM 880 O O . ASP A 1 122 ? 33.403 1.972 -41.227 1.00 96.38 122 ASP A O 1
ATOM 884 N N . LEU A 1 123 ? 32.913 0.279 -42.611 1.00 94.81 123 LEU A N 1
ATOM 885 C CA . LEU A 1 123 ? 31.779 -0.204 -41.819 1.00 94.81 123 LEU A CA 1
ATOM 886 C C . LEU A 1 123 ? 32.218 -0.672 -40.427 1.00 94.81 123 LEU A C 1
ATOM 888 O O . LEU A 1 123 ? 31.581 -0.316 -39.431 1.00 94.81 123 LEU A O 1
ATOM 892 N N . ALA A 1 124 ? 33.325 -1.414 -40.336 1.00 91.44 124 ALA A N 1
ATOM 893 C CA . ALA A 1 124 ? 33.866 -1.869 -39.060 1.00 91.44 124 ALA A CA 1
ATOM 894 C C . ALA A 1 124 ? 34.266 -0.689 -38.160 1.00 91.44 124 ALA A C 1
ATOM 896 O O . ALA A 1 124 ? 33.888 -0.648 -36.986 1.00 91.44 124 ALA A O 1
ATOM 897 N N . ARG A 1 125 ? 34.992 0.297 -38.707 1.00 94.75 125 ARG A N 1
ATOM 898 C CA . ARG A 1 125 ? 35.422 1.502 -37.973 1.00 94.75 125 ARG A CA 1
ATOM 899 C C . ARG A 1 125 ? 34.229 2.274 -37.413 1.00 94.75 125 ARG A C 1
ATOM 901 O O . ARG A 1 125 ? 34.162 2.493 -36.202 1.00 94.75 125 ARG A O 1
ATOM 908 N N . ASN A 1 126 ? 33.251 2.586 -38.264 1.00 95.69 126 ASN A N 1
ATOM 909 C CA . ASN A 1 126 ? 32.042 3.310 -37.867 1.00 95.69 126 ASN A CA 1
ATOM 910 C C . ASN A 1 126 ? 31.224 2.554 -36.808 1.00 95.69 126 ASN A C 1
ATOM 912 O O . ASN A 1 126 ? 30.694 3.157 -35.867 1.00 95.69 126 ASN A O 1
ATOM 916 N N . LEU A 1 127 ? 31.127 1.228 -36.935 1.00 92.81 127 LEU A N 1
ATOM 917 C CA . LEU A 1 127 ? 30.400 0.395 -35.982 1.00 92.81 127 LEU A CA 1
ATOM 918 C C . LEU A 1 127 ? 31.084 0.371 -34.608 1.00 92.81 127 LEU A C 1
ATOM 920 O O . LEU A 1 127 ? 30.401 0.486 -33.588 1.00 92.81 127 LEU A O 1
ATOM 924 N N . PHE A 1 128 ? 32.417 0.285 -34.557 1.00 89.50 128 PHE A N 1
ATOM 925 C CA . PHE A 1 128 ? 33.152 0.317 -33.290 1.00 89.50 128 PHE A CA 1
ATOM 926 C C . PHE A 1 128 ? 33.074 1.676 -32.600 1.00 89.50 128 PHE A C 1
ATOM 928 O O . PHE A 1 128 ? 32.863 1.727 -31.388 1.00 89.50 128 PHE A O 1
ATOM 935 N N . GLU A 1 129 ? 33.201 2.776 -33.339 1.00 92.38 129 GLU A N 1
ATOM 936 C CA . GLU A 1 129 ? 33.064 4.121 -32.770 1.00 92.38 129 GLU A CA 1
ATOM 937 C C . GLU A 1 129 ? 31.671 4.338 -32.172 1.00 92.38 129 GLU A C 1
ATOM 939 O O . GLU A 1 129 ? 31.541 4.778 -31.023 1.00 92.38 129 GLU A O 1
ATOM 944 N N . ARG A 1 130 ? 30.625 3.943 -32.908 1.00 91.19 130 ARG A N 1
ATOM 945 C CA . ARG A 1 130 ? 29.240 4.033 -32.435 1.00 91.19 130 ARG A CA 1
ATOM 946 C C . ARG A 1 130 ? 28.993 3.136 -31.221 1.00 91.19 130 ARG A C 1
ATOM 948 O O . ARG A 1 130 ? 28.405 3.601 -30.246 1.00 91.19 130 ARG A O 1
ATOM 955 N N . GLY A 1 131 ? 29.491 1.899 -31.242 1.00 87.25 131 GLY A N 1
ATOM 956 C CA . GLY A 1 131 ? 29.358 0.957 -30.129 1.00 87.25 131 GLY A CA 1
ATOM 957 C C . GLY A 1 131 ? 30.060 1.429 -28.850 1.00 87.25 131 GLY A C 1
ATOM 958 O O . GLY A 1 131 ? 29.500 1.313 -27.758 1.00 87.25 131 GLY A O 1
ATOM 959 N N . ARG A 1 132 ? 31.253 2.034 -28.962 1.00 87.00 132 ARG A N 1
ATOM 960 C CA . ARG A 1 132 ? 31.971 2.608 -27.808 1.00 87.00 132 ARG A CA 1
ATOM 961 C C . ARG A 1 132 ? 31.213 3.779 -27.197 1.00 87.00 132 ARG A C 1
ATOM 96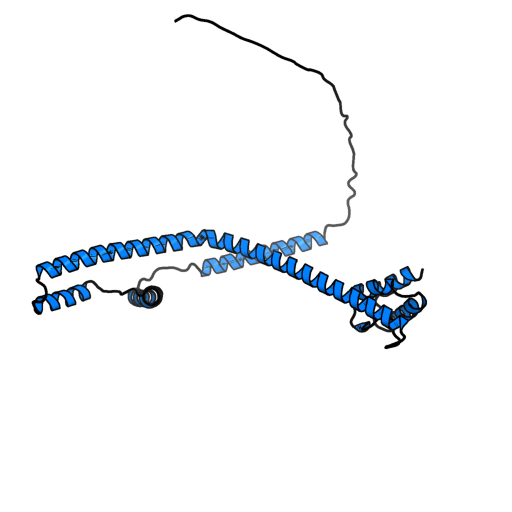3 O O . ARG A 1 132 ? 31.087 3.834 -25.978 1.00 87.00 132 ARG A O 1
ATOM 970 N N . LYS A 1 133 ? 30.678 4.676 -28.030 1.00 88.94 133 LYS A N 1
ATOM 971 C CA . LYS A 1 133 ? 29.863 5.802 -27.561 1.00 88.94 133 LYS A CA 1
ATOM 972 C C . LYS A 1 133 ? 28.621 5.314 -26.809 1.00 88.94 133 LYS A C 1
ATOM 974 O O . LYS A 1 133 ? 28.432 5.695 -25.663 1.00 88.94 133 LYS A O 1
ATOM 979 N N . GLN A 1 134 ? 27.868 4.384 -27.397 1.00 84.75 134 GLN A N 1
ATOM 980 C CA . GLN A 1 134 ? 26.682 3.800 -26.760 1.00 84.75 134 GLN A CA 1
ATOM 981 C C . GLN A 1 134 ? 27.003 3.090 -25.437 1.00 84.75 134 GLN A C 1
ATOM 983 O O . GLN A 1 134 ? 26.243 3.195 -24.481 1.00 84.75 134 GLN A O 1
ATOM 988 N N . THR A 1 135 ? 28.140 2.393 -25.357 1.00 82.38 135 THR A N 1
ATOM 989 C CA . THR A 1 135 ? 28.573 1.735 -24.113 1.00 82.38 135 THR A CA 1
ATOM 990 C C . THR A 1 135 ? 28.913 2.756 -23.027 1.00 82.38 135 THR A C 1
ATOM 992 O O . THR A 1 135 ? 28.541 2.561 -21.873 1.00 82.38 135 THR A O 1
ATOM 995 N N . ASN A 1 136 ? 29.587 3.851 -23.388 1.00 85.44 136 ASN A N 1
ATOM 996 C CA . ASN A 1 136 ? 29.911 4.929 -22.453 1.00 85.44 136 ASN A CA 1
ATOM 997 C C . ASN A 1 136 ? 28.655 5.656 -21.957 1.00 85.44 136 ASN A C 1
ATOM 999 O O . ASN A 1 136 ? 28.583 5.980 -20.776 1.00 85.44 136 ASN A O 1
ATOM 1003 N N . ASP A 1 137 ? 27.665 5.862 -22.828 1.00 86.31 137 ASP A N 1
ATOM 1004 C CA . ASP A 1 137 ? 26.386 6.478 -22.460 1.00 86.31 137 ASP A CA 1
ATOM 1005 C C . ASP A 1 137 ? 25.639 5.599 -21.437 1.00 86.31 137 ASP A C 1
ATOM 1007 O O . ASP A 1 137 ? 25.258 6.071 -20.367 1.00 86.31 137 ASP A O 1
ATOM 1011 N N . VAL A 1 138 ? 25.539 4.288 -21.697 1.00 84.38 138 VAL A N 1
ATOM 1012 C CA . VAL A 1 138 ? 24.915 3.327 -20.766 1.00 84.38 138 VAL A CA 1
ATOM 1013 C C . VAL A 1 138 ? 25.681 3.232 -19.443 1.00 84.38 138 VAL A C 1
ATOM 1015 O O . VAL A 1 138 ? 25.066 3.128 -18.379 1.00 84.38 138 VAL A O 1
ATOM 1018 N N . LEU A 1 139 ? 27.016 3.266 -19.483 1.00 83.25 139 LEU A N 1
ATOM 1019 C CA . LEU A 1 139 ? 27.835 3.266 -18.272 1.00 83.25 139 LEU A CA 1
ATOM 1020 C C . LEU A 1 139 ? 27.612 4.545 -17.453 1.00 83.25 139 LEU A C 1
ATOM 1022 O O . LEU A 1 139 ? 27.448 4.457 -16.238 1.00 83.25 139 LEU A O 1
ATOM 1026 N N . GLY A 1 140 ? 27.520 5.704 -18.108 1.00 86.94 140 GLY A N 1
ATOM 1027 C CA . GLY A 1 140 ? 27.208 6.980 -17.463 1.00 86.94 140 GLY A CA 1
ATOM 1028 C C . GLY A 1 140 ? 25.817 7.000 -16.821 1.00 86.94 140 GLY A C 1
ATOM 1029 O O . GLY A 1 140 ? 25.669 7.440 -15.679 1.00 86.94 140 GLY A O 1
ATOM 1030 N N . ASP A 1 141 ? 24.806 6.456 -17.500 1.00 81.56 141 ASP A N 1
ATOM 1031 C CA . ASP A 1 141 ? 23.451 6.319 -16.951 1.00 81.56 141 ASP A CA 1
ATOM 1032 C C . ASP A 1 141 ? 23.431 5.395 -15.724 1.00 81.56 141 ASP A C 1
ATOM 1034 O O . ASP A 1 141 ? 22.781 5.688 -14.714 1.00 81.56 141 ASP A O 1
ATOM 1038 N N . LEU A 1 142 ? 24.189 4.295 -15.772 1.00 79.50 142 LEU A N 1
ATOM 1039 C CA . LEU A 1 142 ? 24.325 3.369 -14.652 1.00 79.50 142 LEU A CA 1
ATOM 1040 C C . LEU A 1 142 ? 25.042 4.020 -13.461 1.00 79.50 142 LEU A C 1
ATOM 1042 O O . LEU A 1 142 ? 24.586 3.876 -12.325 1.00 79.50 142 LEU A O 1
ATOM 1046 N N . GLU A 1 143 ? 26.121 4.764 -13.705 1.00 82.81 143 GLU A N 1
ATOM 1047 C CA . GLU A 1 143 ? 26.830 5.542 -12.684 1.00 82.81 143 GLU A CA 1
ATOM 1048 C C . GLU A 1 143 ? 25.922 6.606 -12.058 1.00 82.81 143 GLU A C 1
ATOM 1050 O O . GLU A 1 143 ? 25.923 6.782 -10.836 1.00 82.81 143 GLU A O 1
ATOM 1055 N N . GLN A 1 144 ? 25.079 7.264 -12.856 1.00 81.19 144 GLN A N 1
ATOM 1056 C CA . GLN A 1 144 ? 24.114 8.245 -12.366 1.00 81.19 144 GLN A CA 1
ATOM 1057 C C . GLN A 1 144 ? 23.021 7.597 -11.502 1.00 81.19 144 GLN A C 1
ATOM 1059 O O . GLN A 1 144 ? 22.668 8.130 -10.443 1.00 81.19 144 GLN A O 1
ATOM 1064 N N . LEU A 1 145 ? 22.490 6.446 -11.918 1.00 76.81 145 LEU A N 1
ATOM 1065 C CA . LEU A 1 145 ? 21.502 5.688 -11.145 1.00 76.81 145 LEU A CA 1
ATOM 1066 C C . LEU A 1 145 ? 22.096 5.154 -9.836 1.00 76.81 145 LEU A C 1
ATOM 1068 O O . LEU A 1 145 ? 21.465 5.263 -8.779 1.00 76.81 145 LEU A O 1
ATOM 1072 N N . 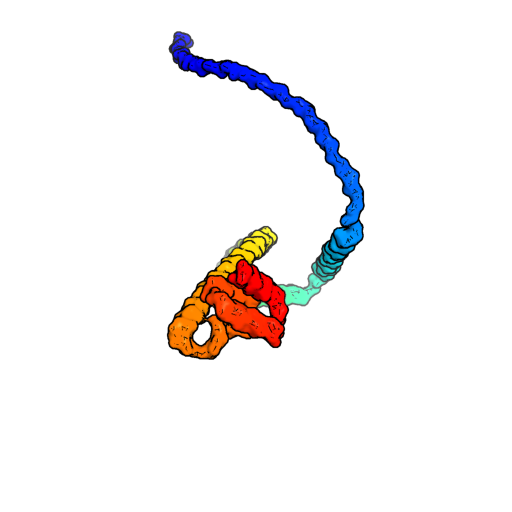LEU A 1 146 ? 23.324 4.641 -9.883 1.00 75.44 146 LEU A N 1
ATOM 1073 C CA . LEU A 1 146 ? 24.029 4.123 -8.714 1.00 75.44 146 LEU A CA 1
ATOM 1074 C C . LEU A 1 146 ? 24.429 5.254 -7.751 1.00 75.44 146 LEU A C 1
ATOM 1076 O O . LEU A 1 146 ? 24.250 5.125 -6.538 1.00 75.44 146 LEU A O 1
ATOM 1080 N N . GLY A 1 147 ? 24.867 6.399 -8.281 1.00 70.31 147 GLY A N 1
ATOM 1081 C CA . GLY A 1 147 ? 25.181 7.609 -7.517 1.00 70.31 147 GLY A CA 1
ATOM 1082 C C . GLY A 1 147 ? 23.954 8.257 -6.864 1.00 70.31 147 GLY A C 1
ATOM 1083 O O . GLY A 1 147 ? 24.047 8.805 -5.764 1.00 70.31 147 GLY A O 1
ATOM 1084 N N . ARG A 1 148 ? 22.770 8.140 -7.478 1.00 64.12 148 ARG A N 1
ATOM 1085 C CA . ARG A 1 148 ? 21.498 8.657 -6.938 1.00 64.12 148 ARG A CA 1
ATOM 1086 C C . ARG A 1 148 ? 20.910 7.782 -5.814 1.00 64.12 148 ARG A C 1
ATOM 1088 O O . ARG A 1 148 ? 20.142 8.285 -4.989 1.00 64.12 148 ARG A O 1
ATOM 1095 N N . GLY A 1 149 ? 21.300 6.508 -5.718 1.00 57.53 149 GLY A N 1
ATOM 1096 C CA . GLY A 1 149 ? 20.738 5.539 -4.766 1.00 57.53 149 GLY A CA 1
ATOM 1097 C C . GLY A 1 149 ? 21.013 5.820 -3.279 1.00 57.53 149 GLY A C 1
ATOM 1098 O O . GLY A 1 149 ? 20.186 5.491 -2.430 1.00 57.53 149 GLY A O 1
ATOM 1099 N N . GLY A 1 150 ? 22.124 6.469 -2.921 1.00 61.00 150 GLY A N 1
ATOM 1100 C CA . GLY A 1 150 ? 22.550 6.584 -1.514 1.00 61.00 150 GLY A CA 1
ATOM 1101 C C . GLY A 1 150 ? 21.694 7.501 -0.623 1.00 61.00 150 GLY A C 1
ATOM 1102 O O . GLY A 1 150 ? 21.472 7.192 0.548 1.00 61.00 150 GLY A O 1
ATOM 1103 N N . GLY A 1 151 ? 21.195 8.621 -1.160 1.00 61.69 151 GLY A N 1
ATOM 1104 C CA . GLY A 1 151 ? 20.465 9.639 -0.383 1.00 61.69 151 GLY A CA 1
ATOM 1105 C C . GLY A 1 151 ? 18.948 9.432 -0.348 1.00 61.69 151 GLY A C 1
ATOM 1106 O O . GLY A 1 151 ? 18.320 9.519 0.707 1.00 61.69 151 GLY A O 1
ATOM 1107 N N . GLN A 1 152 ? 18.351 9.072 -1.486 1.00 64.00 152 GLN A N 1
ATOM 1108 C CA . GLN A 1 152 ? 16.891 8.997 -1.644 1.00 64.00 152 GLN A CA 1
ATOM 1109 C C . GLN A 1 152 ? 16.265 7.812 -0.895 1.00 64.00 152 GLN A C 1
ATOM 1111 O O . GLN A 1 152 ? 15.143 7.911 -0.399 1.00 64.00 152 GLN A O 1
ATOM 1116 N N . LEU A 1 153 ? 17.006 6.713 -0.722 1.00 61.81 153 LEU A N 1
ATOM 1117 C CA . LEU A 1 153 ? 16.558 5.542 0.042 1.00 61.81 153 LEU A CA 1
ATOM 1118 C C . LEU A 1 153 ? 16.319 5.861 1.525 1.00 61.81 153 LEU A C 1
ATOM 1120 O O . LEU A 1 153 ? 15.419 5.297 2.154 1.00 61.81 153 LEU A O 1
ATOM 1124 N N . GLN A 1 154 ? 17.103 6.772 2.103 1.00 70.00 154 GLN A N 1
ATOM 1125 C CA . GLN A 1 154 ? 16.990 7.109 3.519 1.00 70.00 154 GLN A CA 1
ATOM 1126 C C . GLN A 1 154 ? 15.794 8.032 3.789 1.00 70.00 154 GLN A C 1
ATOM 1128 O O . GLN A 1 154 ? 15.092 7.855 4.792 1.00 70.00 154 GLN A O 1
ATOM 1133 N N . ASP A 1 155 ? 15.508 8.946 2.865 1.00 74.00 155 ASP A N 1
ATOM 1134 C CA . ASP A 1 155 ? 14.348 9.833 2.938 1.00 74.00 155 ASP A CA 1
ATOM 1135 C C . ASP A 1 155 ? 13.047 9.103 2.594 1.00 74.00 155 ASP A C 1
ATOM 1137 O O . ASP A 1 155 ? 12.065 9.235 3.330 1.00 74.00 155 ASP A O 1
ATOM 1141 N N . ALA A 1 156 ? 13.065 8.216 1.593 1.00 73.88 156 ALA A N 1
ATOM 1142 C CA . ALA A 1 156 ? 11.947 7.322 1.292 1.00 73.88 156 ALA A CA 1
ATOM 1143 C C . ALA A 1 156 ? 11.608 6.416 2.488 1.00 73.88 156 ALA A C 1
ATOM 1145 O O . ALA A 1 156 ? 10.439 6.248 2.838 1.00 73.88 156 ALA A O 1
ATOM 1146 N N . ARG A 1 157 ? 12.619 5.891 3.197 1.00 77.00 157 ARG A N 1
ATOM 1147 C CA . ARG A 1 157 ? 12.409 5.076 4.405 1.00 77.00 157 ARG A CA 1
ATOM 1148 C C . ARG A 1 157 ? 11.805 5.879 5.559 1.00 77.00 157 ARG A C 1
ATOM 1150 O O . ARG A 1 157 ? 10.929 5.368 6.260 1.00 77.00 157 ARG A O 1
ATOM 1157 N N . LYS A 1 158 ? 12.242 7.125 5.769 1.00 79.62 158 LYS A N 1
ATOM 1158 C CA . LYS A 1 158 ? 11.659 8.020 6.786 1.00 79.62 158 LYS A CA 1
ATOM 1159 C C . LYS A 1 158 ? 10.215 8.389 6.439 1.00 79.62 158 LYS A C 1
ATOM 1161 O O . LYS A 1 158 ? 9.364 8.358 7.326 1.00 79.62 158 LYS A O 1
ATOM 1166 N N . ALA A 1 159 ? 9.929 8.689 5.173 1.00 78.50 159 ALA A N 1
ATOM 1167 C CA . ALA A 1 159 ? 8.579 8.980 4.693 1.00 78.50 159 ALA A CA 1
ATOM 1168 C C . ALA A 1 159 ? 7.648 7.766 4.851 1.00 78.50 159 ALA A C 1
ATOM 1170 O O . ALA A 1 159 ? 6.568 7.892 5.429 1.00 78.50 159 ALA A O 1
ATOM 1171 N N . ALA A 1 160 ? 8.110 6.573 4.464 1.00 76.69 160 ALA A N 1
ATOM 1172 C CA . ALA A 1 160 ? 7.375 5.323 4.651 1.00 76.69 160 ALA A CA 1
ATOM 1173 C C . ALA A 1 160 ? 7.102 5.020 6.136 1.00 76.69 160 ALA A C 1
ATOM 1175 O O . ALA A 1 160 ? 6.012 4.568 6.486 1.00 76.69 160 ALA A O 1
ATOM 1176 N N . GLY A 1 161 ? 8.055 5.318 7.027 1.00 81.69 161 GLY A N 1
ATOM 1177 C CA . GLY A 1 161 ? 7.859 5.200 8.474 1.00 81.69 161 GLY A CA 1
ATOM 1178 C C . GLY A 1 161 ? 6.742 6.108 8.999 1.00 81.69 161 GLY A C 1
ATOM 1179 O O . GLY A 1 161 ? 5.882 5.652 9.748 1.00 81.69 161 GLY A O 1
ATOM 1180 N N . ARG A 1 162 ? 6.701 7.373 8.561 1.00 85.31 162 ARG A N 1
ATOM 1181 C CA . ARG A 1 162 ? 5.642 8.322 8.956 1.00 85.31 162 ARG A CA 1
ATOM 1182 C C . ARG A 1 162 ? 4.276 7.945 8.387 1.00 85.31 162 ARG A C 1
ATOM 1184 O O . ARG A 1 162 ? 3.276 8.120 9.076 1.00 85.31 162 ARG A O 1
ATOM 1191 N N . ALA A 1 163 ? 4.231 7.433 7.159 1.00 82.81 163 ALA A N 1
ATOM 1192 C CA . ALA A 1 163 ? 2.992 6.977 6.537 1.00 82.81 163 ALA A CA 1
ATOM 1193 C C . ALA A 1 163 ? 2.387 5.787 7.298 1.00 82.81 163 ALA A C 1
ATOM 1195 O O . ALA A 1 163 ? 1.187 5.773 7.554 1.00 82.81 163 ALA A O 1
ATOM 1196 N N . ARG A 1 164 ? 3.215 4.831 7.744 1.00 87.81 164 ARG A N 1
ATOM 1197 C CA . ARG A 1 164 ? 2.750 3.696 8.560 1.00 87.81 164 ARG A CA 1
ATOM 1198 C C . ARG A 1 164 ? 2.119 4.139 9.878 1.00 87.81 164 ARG A C 1
ATOM 1200 O O . ARG A 1 164 ? 1.010 3.711 10.166 1.00 87.81 164 ARG A O 1
ATOM 1207 N N . VAL A 1 165 ? 2.770 5.040 10.618 1.00 87.50 165 VAL A N 1
ATOM 1208 C CA . VAL A 1 165 ? 2.228 5.560 11.889 1.00 87.50 165 VAL A CA 1
ATOM 1209 C C . VAL A 1 165 ? 0.880 6.255 11.672 1.00 87.50 165 VAL A C 1
ATOM 1211 O O . VAL A 1 165 ? -0.065 6.027 12.418 1.00 87.50 165 VAL A O 1
ATOM 1214 N N . GLN A 1 166 ? 0.748 7.043 10.602 1.00 85.94 166 GLN A N 1
ATOM 1215 C CA . GLN A 1 166 ? -0.517 7.712 10.280 1.00 85.94 166 GLN A CA 1
ATOM 1216 C C . GLN A 1 166 ? -1.637 6.724 9.932 1.00 85.94 166 GLN A C 1
ATOM 1218 O O . GLN A 1 166 ? -2.779 6.918 10.351 1.00 85.94 166 GLN A O 1
ATOM 1223 N N . VAL A 1 167 ? -1.321 5.655 9.198 1.00 87.81 167 VAL A N 1
ATOM 1224 C CA . VAL A 1 167 ? -2.287 4.597 8.871 1.00 87.81 167 VAL A CA 1
ATOM 1225 C C . VAL A 1 167 ? -2.688 3.816 10.123 1.00 87.81 167 VAL A C 1
ATOM 1227 O O . VAL A 1 167 ? -3.873 3.533 10.305 1.00 87.81 167 VAL A O 1
ATOM 1230 N N . GLU A 1 168 ? -1.747 3.505 11.014 1.00 84.88 168 GLU A N 1
ATOM 1231 C CA . GLU A 1 168 ? -2.028 2.840 12.293 1.00 84.88 168 GLU A CA 1
ATOM 1232 C C . GLU A 1 168 ? -2.928 3.697 13.195 1.00 84.88 168 GLU A C 1
ATOM 1234 O O . GLU A 1 168 ? -3.915 3.192 13.742 1.00 84.88 168 GLU A O 1
ATOM 1239 N N . ASP A 1 169 ? -2.665 5.002 13.282 1.00 87.75 169 ASP A N 1
ATOM 1240 C CA . ASP A 1 169 ? -3.489 5.947 14.039 1.00 87.75 169 ASP A CA 1
ATOM 1241 C C . ASP A 1 169 ? -4.895 6.080 13.445 1.00 87.75 169 ASP A C 1
ATOM 1243 O O . ASP A 1 169 ? -5.895 6.024 14.170 1.00 87.75 169 ASP A O 1
ATOM 1247 N N . ALA A 1 170 ? -4.999 6.223 12.121 1.00 86.44 170 ALA A N 1
ATOM 1248 C CA . ALA A 1 170 ? -6.281 6.309 11.428 1.00 86.44 170 ALA A CA 1
ATOM 1249 C C . ALA A 1 170 ? -7.101 5.024 11.614 1.00 86.44 170 ALA A C 1
ATOM 1251 O O . ALA A 1 170 ? -8.288 5.085 11.947 1.00 86.44 170 ALA A O 1
ATOM 1252 N N . THR A 1 171 ? -6.452 3.864 11.491 1.00 90.00 171 THR A N 1
ATOM 1253 C CA . THR A 1 171 ? -7.074 2.550 11.701 1.00 90.00 171 THR A CA 1
ATOM 1254 C C . THR A 1 171 ? -7.534 2.383 13.148 1.00 90.00 171 THR A C 1
ATOM 1256 O O . THR A 1 171 ? -8.642 1.904 13.397 1.00 90.00 171 THR A O 1
ATOM 1259 N N . SER A 1 172 ? -6.729 2.820 14.119 1.00 89.12 172 SER A N 1
ATOM 1260 C CA . SER A 1 172 ? -7.078 2.764 15.544 1.00 89.12 172 SER A CA 1
ATOM 1261 C C . SER A 1 172 ? -8.304 3.622 15.861 1.00 89.12 172 SER A C 1
ATOM 1263 O O . SER A 1 172 ? -9.227 3.155 16.533 1.00 89.12 172 SER A O 1
ATOM 1265 N N . ARG A 1 173 ? -8.377 4.840 15.308 1.00 87.69 173 ARG A N 1
ATOM 1266 C CA . ARG A 1 173 ? -9.547 5.723 15.458 1.00 87.69 173 ARG A CA 1
ATOM 1267 C C . ARG A 1 173 ? -10.788 5.159 14.770 1.00 87.69 173 ARG A C 1
ATOM 1269 O O . ARG A 1 173 ? -11.873 5.218 15.344 1.00 87.69 173 ARG A O 1
ATOM 1276 N N . ALA A 1 174 ? -10.644 4.591 13.574 1.00 85.31 174 ALA A N 1
ATOM 1277 C CA . ALA A 1 174 ? -11.751 3.947 12.871 1.00 85.31 174 ALA A CA 1
ATOM 1278 C C . ALA A 1 174 ? -12.314 2.767 13.682 1.00 85.31 174 ALA A C 1
ATOM 1280 O O . ALA A 1 174 ? -13.519 2.699 13.917 1.00 85.31 174 ALA A O 1
ATOM 1281 N N . ARG A 1 175 ? -11.441 1.900 14.213 1.00 83.69 175 ARG A N 1
ATOM 1282 C CA . ARG A 1 175 ? -11.840 0.784 15.087 1.00 83.69 175 ARG A CA 1
ATOM 1283 C C . ARG A 1 175 ? -12.537 1.252 16.364 1.00 83.69 175 ARG A C 1
ATOM 1285 O O . ARG A 1 175 ? -13.497 0.611 16.781 1.00 83.69 175 ARG A O 1
ATOM 1292 N N . ALA A 1 176 ? -12.076 2.342 16.979 1.00 79.19 176 ALA A N 1
ATOM 1293 C CA . ALA A 1 176 ? -12.721 2.912 18.162 1.00 79.19 176 ALA A CA 1
ATOM 1294 C C . ALA A 1 176 ? -14.138 3.423 17.854 1.00 79.19 176 ALA A C 1
ATOM 1296 O O . ALA A 1 176 ? -15.057 3.170 18.628 1.00 79.19 176 ALA A O 1
ATOM 1297 N N . ARG A 1 177 ? -14.340 4.070 16.697 1.00 82.62 177 ARG A N 1
ATOM 1298 C CA . ARG A 1 177 ? -15.667 4.540 16.261 1.00 82.62 177 ARG A CA 1
ATOM 1299 C C . ARG A 1 177 ? -16.628 3.394 15.970 1.00 82.62 177 ARG A C 1
ATOM 1301 O O . ARG A 1 177 ? -17.765 3.450 16.419 1.00 82.62 177 ARG A O 1
ATOM 1308 N N . VAL A 1 178 ? -16.170 2.354 15.270 1.00 82.94 178 VAL A N 1
ATOM 1309 C CA . VAL A 1 178 ? -16.997 1.168 14.988 1.00 82.94 178 VAL A CA 1
ATOM 1310 C C . VAL A 1 178 ? -17.409 0.474 16.286 1.00 82.94 178 VAL A C 1
ATOM 1312 O O . VAL A 1 178 ? -18.580 0.145 16.450 1.00 82.94 178 VAL A O 1
ATOM 1315 N N . ARG A 1 179 ? -16.481 0.316 17.242 1.00 80.00 179 ARG A N 1
ATOM 1316 C CA . ARG A 1 179 ? -16.810 -0.233 18.567 1.00 80.00 179 ARG A CA 1
ATOM 1317 C C . ARG A 1 179 ? -17.819 0.634 19.318 1.00 80.00 179 ARG A C 1
ATOM 1319 O O . ARG A 1 179 ? -18.833 0.109 19.755 1.00 80.00 179 ARG A O 1
ATOM 1326 N N . GLY A 1 180 ? -17.587 1.946 19.394 1.00 77.00 180 GLY A N 1
ATOM 1327 C CA . GLY A 1 180 ? -18.505 2.868 20.066 1.00 77.00 180 GLY A CA 1
ATOM 1328 C C . GLY A 1 180 ? -19.912 2.862 19.459 1.00 77.00 180 GLY A C 1
ATOM 1329 O O . GLY A 1 180 ? -20.893 2.826 20.194 1.00 77.00 180 GLY A O 1
ATOM 1330 N N . ALA A 1 181 ? -20.025 2.822 18.129 1.00 76.75 181 ALA A N 1
ATOM 1331 C CA . ALA A 1 181 ? -21.316 2.722 17.447 1.00 76.75 181 ALA A CA 1
ATOM 1332 C C . ALA A 1 181 ? -22.036 1.395 17.754 1.00 76.75 181 ALA A C 1
ATOM 1334 O O . ALA A 1 181 ? -23.237 1.395 18.024 1.00 76.75 181 ALA A O 1
ATOM 1335 N N . GLY A 1 182 ? -21.302 0.277 17.768 1.00 80.12 182 GLY A N 1
ATOM 1336 C CA . GLY A 1 182 ? -21.845 -1.028 18.154 1.00 80.12 182 GLY A CA 1
ATOM 1337 C C . GLY A 1 182 ? -22.316 -1.070 19.611 1.00 80.12 182 GLY A C 1
ATOM 1338 O O . GLY A 1 182 ? -23.388 -1.601 19.898 1.00 80.12 182 GLY A O 1
ATOM 1339 N N . ASP A 1 183 ? -21.562 -0.459 20.527 1.00 79.12 183 ASP A N 1
ATOM 1340 C CA . ASP A 1 183 ? -21.926 -0.392 21.944 1.00 79.12 183 ASP A CA 1
ATOM 1341 C C . ASP A 1 183 ? -23.222 0.407 22.174 1.00 79.12 183 ASP A C 1
ATOM 1343 O O . ASP A 1 183 ? -24.071 -0.028 22.955 1.00 79.12 183 ASP A O 1
ATOM 1347 N N . VAL A 1 184 ? -23.427 1.516 21.450 1.00 79.31 184 VAL A N 1
ATOM 1348 C CA . VAL A 1 184 ? -24.678 2.299 21.508 1.00 79.31 184 VAL A CA 1
ATOM 1349 C C . VAL A 1 184 ? -25.866 1.490 20.980 1.00 79.31 184 VAL A C 1
ATOM 1351 O O . VAL A 1 184 ? -26.918 1.459 21.621 1.00 79.31 184 VAL A O 1
ATOM 1354 N N . ALA A 1 185 ? -25.696 0.790 19.856 1.00 81.06 185 ALA A N 1
ATOM 1355 C CA . ALA A 1 185 ? -26.750 -0.046 19.280 1.00 81.06 185 ALA A CA 1
ATOM 1356 C C . ALA A 1 185 ? -27.156 -1.194 20.224 1.00 81.06 185 ALA A C 1
ATOM 1358 O O . ALA A 1 185 ? -28.345 -1.437 20.435 1.00 81.06 185 ALA A O 1
ATOM 1359 N N . LEU A 1 186 ? -26.179 -1.855 20.855 1.00 81.62 186 LEU A N 1
ATOM 1360 C CA . LEU A 1 186 ? -26.426 -2.898 21.856 1.00 81.62 186 LEU A CA 1
ATOM 1361 C C . LEU A 1 186 ? -27.142 -2.346 23.096 1.00 81.62 186 LEU A C 1
ATOM 1363 O O . LEU A 1 186 ? -28.089 -2.963 23.577 1.00 81.62 186 LEU A O 1
ATOM 1367 N N . ALA A 1 187 ? -26.747 -1.169 23.590 1.00 79.94 187 ALA A N 1
ATOM 1368 C CA . ALA A 1 187 ? -27.414 -0.534 24.729 1.00 79.94 187 ALA A CA 1
ATOM 1369 C C . ALA A 1 187 ? -28.874 -0.152 24.415 1.00 79.94 187 ALA A C 1
ATOM 1371 O O . ALA A 1 187 ? -29.759 -0.279 25.268 1.00 79.94 187 ALA A O 1
ATOM 1372 N N . GLN A 1 188 ? -29.151 0.284 23.183 1.00 81.88 188 GLN A N 1
ATOM 1373 C CA . GLN A 1 188 ? -30.513 0.565 22.729 1.00 81.88 188 GLN A CA 1
ATOM 1374 C C . GLN A 1 188 ? -31.344 -0.717 22.599 1.00 81.88 188 GLN A C 1
ATOM 1376 O O . GLN A 1 188 ? -32.499 -0.736 23.031 1.00 81.88 188 GLN A O 1
ATOM 1381 N N . ALA A 1 189 ? -30.751 -1.797 22.084 1.00 80.75 189 ALA A N 1
ATOM 1382 C CA . ALA A 1 189 ? -31.389 -3.109 22.032 1.00 80.75 189 ALA A CA 1
ATOM 1383 C C . ALA A 1 189 ? -31.722 -3.631 23.439 1.00 80.75 189 ALA A C 1
ATOM 1385 O O . ALA A 1 189 ? -32.836 -4.098 23.669 1.00 80.75 189 ALA A O 1
ATOM 1386 N N . ASP A 1 190 ? -30.812 -3.477 24.405 1.00 82.19 190 ASP A N 1
ATOM 1387 C CA . ASP A 1 190 ? -31.058 -3.846 25.804 1.00 82.19 190 ASP A CA 1
ATOM 1388 C C . ASP A 1 190 ? -32.187 -3.031 26.432 1.00 82.19 190 ASP A C 1
ATOM 1390 O O . ASP A 1 190 ? -32.998 -3.571 27.183 1.00 82.19 190 ASP A O 1
ATOM 1394 N N . ARG A 1 191 ? -32.298 -1.741 26.105 1.00 79.81 191 ARG A N 1
ATOM 1395 C CA . ARG A 1 191 ? -33.429 -0.917 26.547 1.00 79.81 191 ARG A CA 1
ATOM 1396 C C . ARG A 1 191 ? -34.749 -1.412 25.949 1.00 79.81 191 ARG A C 1
ATOM 1398 O O . ARG A 1 191 ? -35.705 -1.613 26.692 1.00 79.81 191 ARG A O 1
ATOM 1405 N N . ALA A 1 192 ? -34.797 -1.644 24.639 1.00 81.06 192 ALA A N 1
ATOM 1406 C CA . ALA A 1 192 ? -36.005 -2.109 23.952 1.00 81.06 192 ALA A CA 1
ATOM 1407 C C . ALA A 1 192 ? -36.464 -3.486 24.461 1.00 81.06 192 ALA A C 1
ATOM 1409 O O . ALA A 1 192 ? -37.647 -3.700 24.728 1.00 81.06 192 ALA A O 1
ATOM 1410 N N . ARG A 1 193 ? -35.514 -4.398 24.680 1.00 83.25 193 ARG A N 1
ATOM 1411 C CA . ARG A 1 193 ? -35.740 -5.725 25.261 1.00 83.25 193 ARG A CA 1
ATOM 1412 C C . ARG A 1 193 ? -36.398 -5.651 26.636 1.00 83.25 193 ARG A C 1
ATOM 1414 O O . ARG A 1 193 ? -37.375 -6.344 26.896 1.00 83.25 193 ARG A O 1
ATOM 1421 N N . ARG A 1 194 ? -35.867 -4.798 27.515 1.00 82.31 194 ARG A N 1
ATOM 1422 C CA . ARG A 1 194 ? -36.369 -4.640 28.885 1.00 82.31 194 ARG A CA 1
ATOM 1423 C C . ARG A 1 194 ? -37.782 -4.069 28.922 1.00 82.31 194 ARG A C 1
ATOM 1425 O O . ARG A 1 194 ? -38.595 -4.531 29.710 1.00 82.31 194 ARG A O 1
ATOM 1432 N N . VAL A 1 195 ? -38.082 -3.121 28.035 1.00 77.56 195 VAL A N 1
ATOM 1433 C CA . VAL A 1 195 ? -39.424 -2.529 27.912 1.00 77.56 195 VAL A CA 1
ATOM 1434 C C . VAL A 1 195 ? -40.443 -3.542 27.380 1.00 77.56 195 VAL A C 1
ATOM 1436 O O . VAL A 1 195 ? -41.590 -3.540 27.811 1.00 77.56 195 VAL A O 1
ATOM 1439 N N . THR A 1 196 ? -40.029 -4.420 26.464 1.00 76.56 196 THR A N 1
ATOM 1440 C CA . THR A 1 196 ? -40.914 -5.411 25.823 1.00 76.56 196 THR A CA 1
ATOM 1441 C C . THR A 1 196 ? -41.005 -6.740 26.574 1.00 76.56 196 THR A C 1
ATOM 1443 O O . THR A 1 196 ? -41.834 -7.576 26.227 1.00 76.56 196 THR A O 1
ATOM 1446 N N . GLY A 1 197 ? -40.159 -6.962 27.586 1.00 71.31 197 GLY A N 1
ATOM 1447 C CA . GLY A 1 197 ? -40.103 -8.217 28.342 1.00 71.31 197 GLY A CA 1
ATOM 1448 C C . GLY A 1 197 ? -39.596 -9.423 27.538 1.00 71.31 197 GLY A C 1
ATOM 1449 O O . GLY A 1 197 ? -39.738 -10.556 27.990 1.00 71.31 197 GLY A O 1
ATOM 1450 N N . MET A 1 198 ? -39.013 -9.215 26.351 1.00 55.81 198 MET A N 1
ATOM 1451 C CA . MET A 1 198 ? -38.602 -10.296 25.447 1.00 55.81 198 MET A CA 1
ATOM 1452 C C . MET A 1 198 ? -37.115 -10.634 25.597 1.00 55.81 198 MET A C 1
ATOM 1454 O O . MET A 1 198 ? -36.275 -9.929 25.058 1.00 55.81 198 MET A O 1
ATOM 1458 N N . GLY A 1 199 ? -36.752 -11.732 26.264 1.00 57.62 199 GLY A N 1
ATOM 1459 C CA . GLY A 1 199 ? -35.366 -12.228 26.310 1.00 57.62 199 GLY A CA 1
ATOM 1460 C C . GLY A 1 199 ? -34.940 -12.769 27.679 1.00 57.62 199 GLY A C 1
ATOM 1461 O O . GLY A 1 199 ? -35.763 -12.829 28.592 1.00 57.62 199 GLY A O 1
ATOM 1462 N N . PRO A 1 200 ? -33.667 -13.185 27.844 1.00 62.91 200 PRO A N 1
ATOM 1463 C CA . PRO A 1 200 ? -33.168 -13.671 29.128 1.00 62.91 200 PRO A CA 1
ATOM 1464 C C . PRO A 1 200 ? -33.389 -12.620 30.222 1.00 62.91 200 PRO A C 1
ATOM 1466 O O . PRO A 1 200 ? -33.223 -11.427 29.993 1.00 62.91 200 PRO A O 1
ATOM 1469 N N . SER A 1 201 ? -33.737 -13.073 31.430 1.00 70.56 201 SER A N 1
ATOM 1470 C CA . SER A 1 201 ? -34.134 -12.215 32.563 1.00 70.56 201 SER A CA 1
ATOM 1471 C C . SER A 1 201 ? -33.051 -11.211 33.007 1.00 70.56 201 SER A C 1
ATOM 1473 O O . SER A 1 201 ? -33.313 -10.334 33.837 1.00 70.56 201 SER A O 1
ATOM 1475 N N . PHE A 1 202 ? -31.813 -11.350 32.528 1.00 81.81 202 PHE A N 1
ATOM 1476 C CA . PHE A 1 202 ? -30.696 -10.522 32.961 1.00 81.81 202 PHE A CA 1
ATOM 1477 C C . PHE A 1 202 ? -30.681 -9.144 32.259 1.00 81.81 202 PHE A C 1
ATOM 1479 O O . PHE A 1 202 ? -30.920 -9.087 31.054 1.00 81.81 202 PHE A O 1
ATOM 1486 N N . PRO A 1 203 ? -30.386 -8.028 32.965 1.00 82.12 203 PRO A N 1
ATOM 1487 C CA . PRO A 1 203 ? -30.600 -6.678 32.422 1.00 82.12 203 PRO A CA 1
ATOM 1488 C C . PRO A 1 203 ? -29.667 -6.238 31.280 1.00 82.12 203 PRO A C 1
ATOM 1490 O O . PRO A 1 203 ? -29.959 -5.243 30.620 1.00 82.12 203 PRO A O 1
ATOM 1493 N N . ILE A 1 204 ? -28.545 -6.933 31.067 1.00 84.44 204 ILE A N 1
ATOM 1494 C CA . ILE A 1 204 ? -27.527 -6.608 30.056 1.00 84.44 204 ILE A CA 1
ATOM 1495 C C . ILE A 1 204 ? -27.294 -7.841 29.179 1.00 84.44 204 ILE A C 1
ATOM 1497 O O . ILE A 1 204 ? -26.996 -8.917 29.700 1.00 84.44 204 ILE A O 1
ATOM 1501 N N . LEU A 1 205 ? -27.393 -7.710 27.855 1.00 85.25 205 LEU A N 1
ATOM 1502 C CA . LEU A 1 205 ? -27.128 -8.831 26.949 1.00 85.25 205 LEU A CA 1
ATOM 1503 C C . LEU A 1 205 ? -25.631 -9.125 26.845 1.00 85.25 205 LEU A C 1
ATOM 1505 O O . LEU A 1 205 ? -24.820 -8.208 26.730 1.00 85.25 205 LEU A O 1
ATOM 1509 N N . GLY A 1 206 ? -25.280 -10.415 26.834 1.00 84.50 206 GLY A N 1
ATOM 1510 C CA . GLY A 1 206 ? -23.900 -10.859 26.631 1.00 84.50 206 GLY A CA 1
ATOM 1511 C C . GLY A 1 206 ? -22.965 -10.384 27.740 1.00 84.50 206 GLY A C 1
ATOM 1512 O O . GLY A 1 206 ? -21.799 -10.122 27.484 1.00 84.50 206 GLY A O 1
ATOM 1513 N N . TYR A 1 207 ? -23.487 -10.211 28.959 1.00 87.62 207 TYR A N 1
ATOM 1514 C CA . TYR A 1 207 ? -22.764 -9.608 30.079 1.00 87.62 207 TYR A CA 1
ATOM 1515 C C . TYR A 1 207 ? -21.387 -10.232 30.332 1.00 87.62 207 TYR A C 1
ATOM 1517 O O . TYR A 1 207 ? -20.428 -9.508 30.609 1.00 87.62 207 TYR A O 1
ATOM 1525 N N . ASP A 1 208 ? -21.290 -11.558 30.221 1.00 86.12 208 ASP A N 1
ATOM 1526 C CA . ASP A 1 208 ? -20.055 -12.298 30.478 1.00 86.12 208 ASP A CA 1
ATOM 1527 C C . ASP A 1 208 ? -18.955 -12.008 29.439 1.00 86.12 208 ASP A C 1
ATOM 1529 O O . ASP A 1 208 ? -17.772 -12.104 29.762 1.00 86.12 208 ASP A O 1
ATOM 1533 N N . ASP A 1 209 ? -19.319 -11.546 28.239 1.00 85.94 209 ASP A N 1
ATOM 1534 C CA . ASP A 1 209 ? -18.380 -11.184 27.168 1.00 85.94 209 ASP A CA 1
ATOM 1535 C C . ASP A 1 209 ? -17.932 -9.712 27.228 1.00 85.94 209 ASP A C 1
ATOM 1537 O O . ASP A 1 209 ? -17.058 -9.276 26.470 1.00 85.94 209 ASP A O 1
ATOM 1541 N N . LEU A 1 210 ? -18.525 -8.907 28.115 1.00 87.38 210 LEU A N 1
ATOM 1542 C CA . LEU A 1 210 ? -18.262 -7.472 28.181 1.00 87.38 210 LEU A CA 1
ATOM 1543 C C . LEU A 1 210 ? -17.065 -7.141 29.072 1.00 87.38 210 LEU A C 1
ATOM 1545 O O . LEU A 1 210 ? -16.919 -7.611 30.206 1.00 87.38 210 LEU A O 1
ATOM 1549 N N . THR A 1 211 ? -16.236 -6.212 28.593 1.00 89.62 211 THR A N 1
ATOM 1550 C CA . THR A 1 211 ? -15.172 -5.612 29.407 1.00 89.62 211 THR A CA 1
ATOM 1551 C C . THR A 1 211 ? -15.756 -4.728 30.513 1.00 89.62 211 THR A C 1
ATOM 1553 O O . THR A 1 211 ? -16.858 -4.195 30.388 1.00 89.62 211 THR A O 1
ATOM 1556 N N . ALA A 1 212 ? -14.998 -4.500 31.590 1.00 88.38 212 ALA A N 1
ATOM 1557 C CA . ALA A 1 212 ? -15.460 -3.671 32.707 1.00 88.38 212 ALA A CA 1
ATOM 1558 C C . ALA A 1 212 ? -15.921 -2.268 32.263 1.00 88.38 212 ALA A C 1
ATOM 1560 O O . ALA A 1 212 ? -16.959 -1.795 32.709 1.00 88.38 212 ALA A O 1
ATOM 1561 N N . ALA A 1 213 ? -15.196 -1.633 31.335 1.00 87.38 213 ALA A N 1
ATOM 1562 C CA . ALA A 1 213 ? -15.564 -0.322 30.801 1.00 87.38 213 ALA A CA 1
ATOM 1563 C C . ALA A 1 213 ? -16.903 -0.356 30.040 1.00 87.38 213 ALA A C 1
ATOM 1565 O O . ALA A 1 213 ? -17.747 0.514 30.231 1.00 87.38 213 ALA A O 1
ATOM 1566 N N . GLN A 1 214 ? -17.121 -1.392 29.227 1.00 87.94 214 GLN A N 1
ATOM 1567 C CA . GLN A 1 214 ? -18.366 -1.586 28.479 1.00 87.94 214 GLN A CA 1
ATOM 1568 C C . GLN A 1 214 ? -19.567 -1.872 29.380 1.00 87.94 214 GLN A C 1
ATOM 1570 O O . GLN A 1 214 ? -20.682 -1.463 29.054 1.00 87.94 214 GLN A O 1
ATOM 1575 N N . VAL A 1 215 ? -19.358 -2.579 30.495 1.00 90.06 215 VAL A N 1
ATOM 1576 C CA . VAL A 1 215 ? -20.401 -2.774 31.507 1.00 90.06 215 VAL A CA 1
ATOM 1577 C C . VAL A 1 215 ? -20.747 -1.432 32.141 1.00 90.06 215 VAL A C 1
ATOM 1579 O O . VAL A 1 215 ? -21.917 -1.064 32.137 1.00 90.06 215 VAL A O 1
ATOM 1582 N N . VAL A 1 216 ? -19.746 -0.665 32.594 1.00 90.38 216 VAL A N 1
ATOM 1583 C CA . VAL A 1 216 ? -19.950 0.648 33.233 1.00 90.38 216 VAL A CA 1
ATOM 1584 C C . VAL A 1 216 ? -20.748 1.601 32.342 1.00 90.38 216 VAL A C 1
ATOM 1586 O O . VAL A 1 216 ? -21.708 2.197 32.818 1.00 90.38 216 VAL A O 1
ATOM 1589 N N . SER A 1 217 ? -20.447 1.679 31.042 1.00 88.94 217 SER A N 1
ATOM 1590 C CA . SER A 1 217 ? -21.230 2.506 30.108 1.00 88.94 217 SER A CA 1
ATOM 1591 C C . SER A 1 217 ? -22.698 2.077 29.978 1.00 88.94 217 SER A C 1
ATOM 1593 O O . SER A 1 217 ? -23.555 2.904 29.678 1.00 88.94 217 SER A O 1
ATOM 1595 N N . ARG A 1 218 ? -23.020 0.795 30.200 1.00 87.50 218 ARG A N 1
ATOM 1596 C CA . ARG A 1 218 ? -24.404 0.293 30.161 1.00 87.50 218 ARG A CA 1
ATOM 1597 C C . ARG A 1 218 ? -25.149 0.532 31.480 1.00 87.50 218 ARG A C 1
ATOM 1599 O O . ARG A 1 218 ? -26.370 0.715 31.436 1.00 87.50 218 ARG A O 1
ATOM 1606 N N . LEU A 1 219 ? -24.433 0.605 32.612 1.00 90.38 219 LEU A N 1
ATOM 1607 C CA . LEU A 1 219 ? -24.988 0.907 33.945 1.00 90.38 219 LEU A CA 1
ATOM 1608 C C . LEU A 1 219 ? -25.758 2.231 33.986 1.00 90.38 219 LEU A C 1
ATOM 1610 O O . LEU A 1 219 ? -26.757 2.325 34.691 1.00 90.38 219 LEU A O 1
ATOM 1614 N N . ASP A 1 220 ? -25.361 3.220 33.182 1.00 86.88 220 ASP A N 1
ATOM 1615 C CA . ASP A 1 220 ? -26.015 4.537 33.121 1.00 86.88 220 ASP A CA 1
ATOM 1616 C C . ASP A 1 220 ? -27.484 4.489 32.677 1.00 86.88 220 ASP A C 1
ATOM 1618 O O . ASP A 1 220 ? -28.247 5.420 32.922 1.00 86.88 220 ASP A O 1
ATOM 1622 N N . SER A 1 221 ? -27.892 3.406 32.015 1.00 84.62 221 SER A N 1
ATOM 1623 C CA . SER A 1 221 ? -29.245 3.225 31.484 1.00 84.62 221 SER A CA 1
ATOM 1624 C C . SER A 1 221 ? -30.101 2.242 32.292 1.00 84.62 221 SER A C 1
ATOM 1626 O O . SER A 1 221 ? -31.168 1.823 31.828 1.00 84.62 221 SER A O 1
ATOM 1628 N N . LEU A 1 222 ? -29.619 1.812 33.460 1.00 88.94 222 LEU A N 1
ATOM 1629 C CA . LEU A 1 222 ? -30.260 0.812 34.312 1.00 88.94 222 LEU A CA 1
ATOM 1630 C C . LEU A 1 222 ? -31.017 1.465 35.469 1.00 88.94 222 LEU A C 1
ATOM 1632 O O . LEU A 1 222 ? -30.588 2.464 36.041 1.00 88.94 222 LEU A O 1
ATOM 1636 N N . THR A 1 223 ? -32.163 0.885 35.814 1.00 88.50 223 THR A N 1
ATOM 1637 C CA . THR A 1 223 ? -32.957 1.310 36.969 1.00 88.50 223 THR A CA 1
ATOM 1638 C C . THR A 1 223 ? -32.316 0.824 38.276 1.00 88.50 223 THR A C 1
ATOM 1640 O O . THR A 1 223 ? -31.575 -0.164 38.272 1.00 88.50 223 THR A O 1
ATOM 1643 N N . PRO A 1 224 ? -32.633 1.431 39.435 1.00 89.62 224 PRO A N 1
ATOM 1644 C CA . PRO A 1 224 ? -32.066 1.011 40.720 1.00 89.62 224 PRO A CA 1
ATOM 1645 C C . PRO A 1 224 ? -32.317 -0.464 41.073 1.00 89.62 224 PRO A C 1
ATOM 1647 O O . PRO A 1 224 ? -31.463 -1.115 41.671 1.00 89.62 224 PRO A O 1
ATOM 1650 N N . ALA A 1 225 ? -33.469 -1.025 40.692 1.00 87.75 225 ALA A N 1
ATOM 1651 C CA . ALA A 1 225 ? -33.766 -2.443 40.909 1.00 87.75 225 ALA A CA 1
ATOM 1652 C C . ALA A 1 225 ? -32.864 -3.355 40.058 1.00 87.75 225 ALA A C 1
ATOM 1654 O O . ALA A 1 225 ? -32.363 -4.374 40.536 1.00 87.75 225 ALA A O 1
ATOM 1655 N N . GLU A 1 226 ? -32.603 -2.962 38.814 1.00 88.88 226 GLU A N 1
ATOM 1656 C CA . GLU A 1 226 ? -31.734 -3.706 37.905 1.00 88.88 226 GLU A CA 1
ATOM 1657 C C . GLU A 1 226 ? -30.261 -3.578 38.289 1.00 88.88 226 GLU A C 1
ATOM 1659 O O . GLU A 1 226 ? -29.535 -4.566 38.223 1.00 88.88 226 GLU A O 1
ATOM 1664 N N . LEU A 1 227 ? -29.830 -2.406 38.766 1.00 92.31 227 LEU A N 1
ATOM 1665 C CA . LEU A 1 227 ? -28.485 -2.204 39.309 1.00 92.31 227 LEU A CA 1
ATOM 1666 C C . LEU A 1 227 ? -28.208 -3.147 40.486 1.00 92.31 227 LEU A C 1
ATOM 1668 O O . LEU A 1 227 ? -27.132 -3.738 40.549 1.00 92.31 227 LEU A O 1
ATOM 1672 N N . ARG A 1 228 ? -29.188 -3.372 41.375 1.00 91.62 228 ARG A N 1
ATOM 1673 C CA . ARG A 1 228 ? -29.068 -4.384 42.444 1.00 91.62 228 ARG A CA 1
ATOM 1674 C C . ARG A 1 228 ? -28.907 -5.793 41.868 1.00 91.62 228 ARG A C 1
ATOM 1676 O O . ARG A 1 228 ? -28.017 -6.518 42.297 1.00 91.62 228 ARG A O 1
ATOM 1683 N N . LYS A 1 229 ? -29.690 -6.152 40.843 1.00 90.31 229 LYS A N 1
ATOM 1684 C CA . LYS A 1 229 ? -29.595 -7.460 40.168 1.00 90.31 229 LYS A CA 1
ATOM 1685 C C . LYS A 1 229 ? -28.227 -7.680 39.508 1.00 90.31 229 LYS A C 1
ATOM 1687 O O . LYS A 1 229 ? -27.657 -8.761 39.645 1.00 90.31 229 LYS A O 1
ATOM 1692 N N . VAL A 1 230 ? -27.684 -6.662 38.835 1.00 91.44 230 VAL A N 1
ATOM 1693 C CA . VAL A 1 230 ? -26.342 -6.707 38.225 1.00 91.44 230 VAL A CA 1
ATOM 1694 C C . VAL A 1 230 ? -25.259 -6.781 39.301 1.00 91.44 230 VAL A C 1
ATOM 1696 O O . VAL A 1 230 ? -24.351 -7.597 39.179 1.00 91.44 230 VAL A O 1
ATOM 1699 N N . ARG A 1 231 ? -25.376 -6.012 40.391 1.00 92.12 231 ARG A N 1
ATOM 1700 C CA . ARG A 1 231 ? -24.444 -6.071 41.529 1.00 92.12 231 ARG A CA 1
ATOM 1701 C C . ARG A 1 231 ? -24.388 -7.466 42.143 1.00 92.12 231 ARG A C 1
ATOM 1703 O O . ARG A 1 231 ? -23.301 -7.986 42.381 1.00 92.12 231 ARG A O 1
ATOM 1710 N N . ASP A 1 232 ? -25.545 -8.075 42.389 1.00 91.69 232 ASP A N 1
ATOM 1711 C CA . ASP A 1 232 ? -25.622 -9.397 43.010 1.00 91.69 232 ASP A CA 1
ATOM 1712 C C . ASP A 1 232 ? -25.099 -10.491 42.068 1.00 91.69 232 ASP A C 1
ATOM 1714 O O . ASP A 1 232 ? -24.552 -11.492 42.528 1.00 91.69 232 ASP A O 1
ATOM 1718 N N . TYR A 1 233 ? -25.253 -10.324 40.752 1.00 91.44 233 TYR A N 1
ATOM 1719 C CA . TYR A 1 233 ? -24.637 -11.208 39.759 1.00 91.44 233 TYR A CA 1
ATOM 1720 C C . TYR A 1 233 ? -23.114 -11.031 39.708 1.00 91.44 233 TYR A C 1
ATOM 1722 O O . TYR A 1 233 ? -22.382 -12.010 39.819 1.00 91.44 233 TYR A O 1
ATOM 1730 N N . GLU A 1 234 ? -22.619 -9.792 39.636 1.00 92.00 234 GLU A N 1
ATOM 1731 C CA . GLU A 1 234 ? -21.183 -9.498 39.585 1.00 92.00 234 GLU A CA 1
ATOM 1732 C C . GLU A 1 234 ? -20.459 -9.987 40.845 1.00 92.00 234 GLU A C 1
ATOM 1734 O O . GLU A 1 234 ? -19.402 -10.600 40.727 1.00 92.00 234 GLU A O 1
ATOM 1739 N N . ARG A 1 235 ? -21.045 -9.806 42.040 1.00 92.62 235 ARG A N 1
ATOM 1740 C CA . ARG A 1 235 ? -20.480 -10.321 43.303 1.00 92.62 235 ARG A CA 1
ATOM 1741 C C . ARG A 1 235 ? -20.372 -11.849 43.339 1.00 92.62 235 ARG A C 1
ATOM 1743 O O . ARG A 1 235 ? -19.480 -12.366 44.002 1.00 92.62 235 ARG A O 1
ATOM 1750 N N . ARG A 1 236 ? -21.280 -12.560 42.661 1.00 90.06 236 ARG A N 1
ATOM 1751 C CA . ARG A 1 236 ? -21.312 -14.033 42.613 1.00 90.06 236 ARG A CA 1
ATOM 1752 C C . ARG A 1 236 ? -20.470 -14.630 41.487 1.00 90.06 236 ARG A C 1
ATOM 1754 O O . ARG A 1 236 ? -20.162 -15.813 41.558 1.00 90.06 236 ARG A O 1
ATOM 1761 N N . ASN A 1 237 ? -20.126 -13.836 40.475 1.00 88.81 237 ASN A N 1
ATOM 1762 C CA . ASN A 1 237 ? -19.381 -14.287 39.305 1.00 88.81 237 ASN A CA 1
ATOM 1763 C C . ASN A 1 237 ? -17.955 -13.702 39.297 1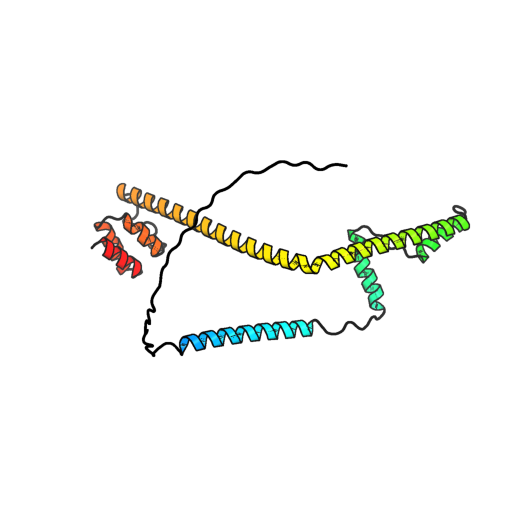.00 88.81 237 ASN A C 1
ATOM 1765 O O . ASN A 1 237 ? -17.102 -14.136 40.066 1.00 88.81 237 ASN A O 1
ATOM 1769 N N . ALA A 1 238 ? -17.680 -12.696 38.460 1.00 87.38 238 ALA A N 1
ATOM 1770 C CA . ALA A 1 238 ? -16.327 -12.180 38.228 1.00 87.38 238 ALA A CA 1
ATOM 1771 C C . ALA A 1 238 ? -15.786 -11.229 39.318 1.00 87.38 238 ALA A C 1
ATOM 1773 O O . ALA A 1 238 ? -14.579 -10.992 39.375 1.00 87.38 238 ALA A O 1
ATOM 1774 N N . ASN A 1 239 ? -16.655 -10.671 40.166 1.00 90.50 239 ASN A N 1
ATOM 1775 C CA . ASN A 1 239 ? -16.321 -9.780 41.283 1.00 90.50 239 ASN A CA 1
ATOM 1776 C C . ASN A 1 239 ? -15.351 -8.631 40.914 1.00 90.50 239 ASN A C 1
ATOM 1778 O O . ASN A 1 239 ? -14.397 -8.323 41.639 1.00 90.50 239 ASN A O 1
ATOM 1782 N N . ARG A 1 240 ? -15.562 -7.986 39.758 1.00 92.25 240 ARG A N 1
ATOM 1783 C CA . ARG A 1 240 ? -14.719 -6.880 39.282 1.00 92.25 240 ARG A CA 1
ATOM 1784 C C . ARG A 1 240 ? -14.995 -5.623 40.100 1.00 92.25 240 ARG A C 1
ATOM 1786 O O . ARG A 1 240 ? -16.049 -5.000 39.972 1.00 92.25 240 ARG A O 1
ATOM 1793 N N . LYS A 1 241 ? -13.993 -5.193 40.871 1.00 93.12 241 LYS A N 1
ATOM 1794 C CA . LYS A 1 241 ? -14.071 -4.010 41.749 1.00 93.12 241 LYS A CA 1
ATOM 1795 C C . LYS A 1 241 ? -14.541 -2.751 41.019 1.00 93.12 241 LYS A C 1
ATOM 1797 O O . LYS A 1 241 ? -15.477 -2.110 41.460 1.00 93.12 241 LYS A O 1
ATOM 1802 N N . SER A 1 242 ? -13.998 -2.481 39.831 1.00 92.06 242 SER A N 1
ATOM 1803 C CA . SER A 1 242 ? -14.371 -1.303 39.035 1.00 92.06 242 SER A CA 1
ATOM 1804 C C . SER A 1 242 ? -15.852 -1.253 38.641 1.00 92.06 242 SER A C 1
ATOM 1806 O O . SER A 1 242 ? -16.399 -0.170 38.467 1.00 92.06 242 SER A O 1
ATOM 1808 N N . VAL A 1 243 ? -16.493 -2.412 38.450 1.00 92.38 243 VAL A N 1
ATOM 1809 C CA . VAL A 1 243 ? -17.924 -2.486 38.121 1.00 92.38 243 VAL A CA 1
ATOM 1810 C C . VAL A 1 243 ? -18.753 -2.300 39.389 1.00 92.38 243 VAL A C 1
ATOM 1812 O O . VAL A 1 243 ? -19.709 -1.534 39.377 1.00 92.38 243 VAL A O 1
ATOM 1815 N N . LEU A 1 244 ? -18.367 -2.949 40.490 1.00 93.31 244 LEU A N 1
ATOM 1816 C CA . LEU A 1 244 ? -19.054 -2.813 41.776 1.00 93.31 244 LEU A CA 1
ATOM 1817 C C . LEU A 1 244 ? -19.010 -1.377 42.307 1.00 93.31 244 LEU A C 1
ATOM 1819 O O . LEU A 1 244 ? -20.062 -0.848 42.655 1.00 93.31 244 LEU A O 1
ATOM 1823 N N . ASP A 1 245 ? -17.845 -0.729 42.271 1.00 93.94 245 ASP A N 1
ATOM 1824 C CA . ASP A 1 245 ? -17.668 0.664 42.699 1.00 93.94 245 ASP A CA 1
ATOM 1825 C C . ASP A 1 245 ? -18.561 1.612 41.877 1.00 93.94 245 ASP A C 1
ATOM 1827 O O . ASP A 1 245 ? -19.206 2.516 42.415 1.00 93.94 245 ASP A O 1
ATOM 1831 N N . ALA A 1 246 ? -18.653 1.383 40.561 1.00 92.44 246 ALA A N 1
ATOM 1832 C CA . ALA A 1 246 ? -19.517 2.162 39.679 1.00 92.44 246 ALA A CA 1
ATOM 1833 C C . ALA A 1 246 ? -21.009 1.956 39.992 1.00 92.44 246 ALA A C 1
ATOM 1835 O O . ALA A 1 246 ? -21.776 2.917 39.962 1.00 92.44 246 ALA A O 1
ATOM 1836 N N . ILE A 1 247 ? -21.427 0.727 40.319 1.00 93.56 247 ILE A N 1
ATOM 1837 C CA . ILE A 1 247 ? -22.811 0.438 40.717 1.00 93.56 247 ILE A CA 1
ATOM 1838 C C . ILE A 1 247 ? -23.134 1.079 42.071 1.00 93.56 247 ILE A C 1
ATOM 1840 O O . ILE A 1 247 ? -24.201 1.668 42.221 1.00 93.56 247 ILE A O 1
ATOM 1844 N N . GLU A 1 248 ? -22.229 0.987 43.047 1.00 91.50 248 GLU A N 1
ATOM 1845 C CA . GLU A 1 248 ? -22.408 1.592 44.372 1.00 91.50 248 GLU A CA 1
ATOM 1846 C C . GLU A 1 248 ? -22.515 3.117 44.274 1.00 91.50 248 GLU A C 1
ATOM 1848 O O . GLU A 1 248 ? -23.430 3.698 44.850 1.00 91.50 248 GLU A O 1
ATOM 1853 N N . THR A 1 249 ? -21.693 3.747 43.431 1.00 92.31 249 THR A N 1
ATOM 1854 C CA . THR A 1 249 ? -21.781 5.189 43.139 1.00 92.31 249 THR A CA 1
ATOM 1855 C C . THR A 1 249 ? -23.137 5.591 42.545 1.00 92.31 249 THR A C 1
ATOM 1857 O O . THR A 1 249 ? -23.603 6.700 42.775 1.00 92.31 249 THR A O 1
ATOM 1860 N N . LYS A 1 250 ? -23.782 4.711 41.768 1.00 88.62 250 LYS A N 1
ATOM 1861 C CA . LYS A 1 250 ? -25.084 4.968 41.121 1.00 88.62 250 LYS A CA 1
ATOM 1862 C C . LYS A 1 250 ? -26.288 4.621 42.003 1.00 88.62 250 LYS A C 1
ATOM 1864 O O . LYS A 1 250 ? -27.408 4.990 41.661 1.00 88.62 250 LYS A O 1
ATOM 1869 N N . LEU A 1 251 ? -26.071 3.860 43.077 1.00 89.06 251 LEU A N 1
ATOM 1870 C CA . LEU A 1 251 ? -27.090 3.477 44.059 1.00 89.06 251 LEU A CA 1
ATOM 1871 C C . LEU A 1 251 ? -27.065 4.349 45.323 1.00 89.06 251 LEU A C 1
ATOM 1873 O O . LEU A 1 251 ? -28.017 4.262 46.102 1.00 89.06 251 LEU A O 1
ATOM 1877 N N . SER A 1 252 ? -25.987 5.111 45.536 1.00 82.50 252 SER A N 1
ATOM 1878 C CA . SER A 1 252 ? -25.877 6.138 46.578 1.00 82.50 252 SER A CA 1
ATOM 1879 C C . SER A 1 252 ? -26.677 7.385 46.231 1.00 82.50 252 SER A C 1
ATOM 1881 O O . SER A 1 252 ? -27.051 8.064 47.211 1.00 82.50 252 SER A O 1
#

Sequence (252 aa):
MAETSRGSAGGRGSKSSSGGSRTRARSQSRARSGGSSASARKSAARKGGQARGRQQTAQKRARQATAPAAQFSGKTVAELREAIAKGIVAPLNLVMLTRDRIQEVLDDAVSRGRVTADDAQDLARNLFERGRKQTNDVLGDLEQLLGRGGGQLQDARKAAGRARVQVEDATSRARARVRGAGDVALAQADRARRVTGMGPSFPILGYDDLTAAQVVSRLDSLTPAELRKVRDYERRNANRKSVLDAIETKLS

pLDDT: mean 72.22, std 18.76, range [33.31, 96.38]

Foldseek 3Di:
DDDDDDDDDDDDDDDDDDDDDDDDDDDDDDDDDDDDDDPVVVVVVVVVVVVVVVVVVVVVVVVVVDDDDDDPDVVVVVVVVVCCCVPPCVVPVNDDDDLVNLLVVLVVCCVVVNAPPVRSVVVSVVVVVVVVVVVVVVVVVVVVVVVVPPPVVVVVVVVVVVVVVVVVVVVVVVVVVVVVVVLVVQLVVLVVCVVVVPDDPQSHPPVVVDDLVSLLVSLVVDDLVNLVVVLVVCVVPVVDPSNNVSSVVVND